Protein AF-A0AAD4PY88-F1 (afdb_monomer)

Structure (mmCIF, N/CA/C/O backbone):
data_AF-A0AAD4PY88-F1
#
_entry.id   AF-A0AAD4PY88-F1
#
loop_
_atom_site.group_PDB
_atom_site.id
_atom_site.type_symbol
_atom_site.label_atom_id
_atom_site.label_alt_id
_atom_site.label_comp_id
_atom_site.label_asym_id
_atom_site.label_entity_id
_atom_site.label_seq_id
_atom_site.pdbx_PDB_ins_code
_atom_site.Cartn_x
_atom_site.Cartn_y
_atom_site.Cartn_z
_atom_site.occupancy
_atom_site.B_iso_or_equiv
_atom_site.auth_seq_id
_atom_site.auth_comp_id
_atom_site.auth_asym_id
_atom_site.auth_atom_id
_atom_site.pdbx_PDB_model_num
ATOM 1 N N . MET A 1 1 ? -16.665 -11.642 -8.454 1.00 57.19 1 MET A N 1
ATOM 2 C CA . MET A 1 1 ? -15.713 -11.349 -9.547 1.00 57.19 1 MET A CA 1
ATOM 3 C C . MET A 1 1 ? -15.237 -9.931 -9.324 1.00 57.19 1 MET A C 1
ATOM 5 O O . MET A 1 1 ? -16.090 -9.087 -9.090 1.00 57.19 1 MET A O 1
ATOM 9 N N . ALA A 1 2 ? -13.927 -9.694 -9.289 1.00 75.25 2 ALA A N 1
ATOM 10 C CA . ALA A 1 2 ? -13.399 -8.347 -9.088 1.00 75.25 2 ALA A CA 1
ATOM 11 C C . ALA A 1 2 ? -13.740 -7.459 -10.299 1.00 75.25 2 ALA A C 1
ATOM 13 O O . ALA A 1 2 ? -13.771 -7.950 -11.432 1.00 75.25 2 ALA A O 1
ATOM 14 N N . THR A 1 3 ? -14.067 -6.195 -10.044 1.00 88.56 3 THR A N 1
ATOM 15 C CA . THR A 1 3 ? -14.470 -5.220 -11.064 1.00 88.56 3 THR A CA 1
ATOM 16 C C . THR A 1 3 ? -13.292 -4.833 -11.954 1.00 88.56 3 THR A C 1
ATOM 18 O O . THR A 1 3 ? -12.140 -4.874 -11.535 1.00 88.56 3 THR A O 1
ATOM 21 N N . HIS A 1 4 ? -13.573 -4.471 -13.205 1.00 94.56 4 HIS A N 1
ATOM 22 C CA . HIS A 1 4 ? -12.560 -3.907 -14.097 1.00 94.56 4 HIS A CA 1
ATOM 23 C C . HIS A 1 4 ? -11.984 -2.616 -13.492 1.00 94.56 4 HIS A C 1
ATOM 25 O O . HIS A 1 4 ? -12.743 -1.837 -12.915 1.00 94.56 4 HIS A O 1
ATOM 31 N N . LEU A 1 5 ? -10.670 -2.406 -13.610 1.00 95.88 5 LEU A N 1
ATOM 32 C CA . LEU A 1 5 ? -10.009 -1.206 -13.094 1.00 95.88 5 LEU A CA 1
ATOM 33 C C . LEU A 1 5 ? -9.960 -0.124 -14.170 1.00 95.88 5 LEU A C 1
ATOM 35 O O . LEU A 1 5 ? -9.433 -0.371 -15.257 1.00 95.88 5 LEU A O 1
ATOM 39 N N . ASP A 1 6 ? -10.436 1.070 -13.833 1.00 95.75 6 ASP A N 1
ATOM 40 C CA . ASP A 1 6 ? -10.329 2.267 -14.670 1.00 95.75 6 ASP A CA 1
ATOM 41 C C . ASP A 1 6 ? -9.068 3.060 -14.293 1.00 95.75 6 ASP A C 1
ATOM 43 O O . ASP A 1 6 ? -9.111 4.027 -13.538 1.00 95.75 6 ASP A O 1
ATOM 47 N N . LEU A 1 7 ? -7.913 2.560 -14.739 1.00 96.25 7 LEU A N 1
ATOM 48 C CA . LEU A 1 7 ? -6.608 3.152 -14.434 1.00 96.25 7 LEU A CA 1
ATOM 49 C C . LEU A 1 7 ? -6.246 4.220 -15.465 1.00 96.25 7 LEU A C 1
ATOM 51 O O . LEU A 1 7 ? -6.338 3.980 -16.673 1.00 96.25 7 LEU A O 1
ATOM 55 N N . ASN A 1 8 ? -5.725 5.351 -14.998 1.00 95.12 8 ASN A N 1
ATOM 56 C CA . ASN A 1 8 ? -5.204 6.427 -15.837 1.00 95.12 8 ASN A CA 1
ATOM 57 C C . ASN A 1 8 ? -3.814 6.889 -15.362 1.00 95.12 8 ASN A C 1
ATOM 59 O O . ASN A 1 8 ? -3.309 6.442 -14.336 1.00 95.12 8 ASN A O 1
ATOM 63 N N . ILE A 1 9 ? -3.171 7.752 -16.147 1.00 94.44 9 ILE A N 1
ATOM 64 C CA . ILE A 1 9 ? -1.841 8.311 -15.856 1.00 94.44 9 ILE A CA 1
ATOM 65 C C . ILE A 1 9 ? -1.874 9.847 -15.866 1.00 94.44 9 ILE A C 1
ATOM 67 O O . ILE A 1 9 ? -0.854 10.513 -16.022 1.00 94.44 9 ILE A O 1
ATOM 71 N N . ASP A 1 10 ? -3.057 10.441 -15.705 1.00 92.25 10 ASP A N 1
ATOM 72 C CA . ASP A 1 10 ? -3.255 11.871 -15.939 1.00 92.25 10 ASP A CA 1
ATOM 73 C C . ASP A 1 10 ? -2.478 12.753 -14.955 1.00 92.25 10 ASP A C 1
ATOM 75 O O . ASP A 1 10 ? -2.057 13.851 -15.324 1.00 92.25 10 ASP A O 1
ATOM 79 N N . ALA A 1 11 ? -2.213 12.258 -13.743 1.00 87.31 11 ALA A N 1
ATOM 80 C CA . ALA A 1 11 ? -1.392 12.956 -12.759 1.00 87.31 11 ALA A CA 1
ATOM 81 C C . ALA A 1 11 ? 0.073 13.138 -13.217 1.00 87.31 11 ALA A C 1
ATOM 83 O O . ALA A 1 11 ? 0.745 14.059 -12.759 1.00 87.31 11 ALA A O 1
ATOM 84 N N . LEU A 1 12 ? 0.560 12.313 -14.157 1.00 88.69 12 LEU A N 1
ATOM 85 C CA . LEU A 1 12 ? 1.923 12.377 -14.706 1.00 88.69 12 LEU A CA 1
ATOM 86 C C . LEU A 1 12 ? 2.032 13.210 -15.994 1.00 88.69 12 LEU A C 1
ATOM 88 O O . LEU A 1 12 ? 3.056 13.156 -16.680 1.00 88.69 12 LEU A O 1
ATOM 92 N N . LYS A 1 13 ? 1.001 13.990 -16.345 1.00 90.19 13 LYS A N 1
ATOM 93 C CA . LYS A 1 13 ? 1.071 14.928 -17.475 1.00 90.19 13 LYS A CA 1
ATOM 94 C C . LYS A 1 13 ? 2.099 16.031 -17.204 1.00 90.19 13 LYS A C 1
ATOM 96 O O . LYS A 1 13 ? 2.053 16.718 -16.185 1.00 90.19 13 LYS A O 1
ATOM 101 N N . TYR A 1 14 ? 2.991 16.264 -18.161 1.00 81.44 14 TYR A N 1
ATOM 102 C CA . TYR A 1 14 ? 3.877 17.421 -18.176 1.00 81.44 14 TYR A CA 1
ATOM 103 C C . TYR A 1 14 ? 3.094 18.673 -18.569 1.00 81.44 14 TYR A C 1
ATOM 105 O O . TYR A 1 14 ? 2.319 18.625 -19.527 1.00 81.44 14 TYR A O 1
ATOM 113 N N . PRO A 1 15 ? 3.319 19.810 -17.886 1.00 72.94 15 PRO A N 1
ATOM 114 C CA . PRO A 1 15 ? 2.732 21.066 -18.314 1.00 72.94 15 PRO A CA 1
ATOM 115 C C . PRO A 1 15 ? 3.228 21.415 -19.719 1.00 72.94 15 PRO A C 1
ATOM 117 O O . PRO A 1 15 ? 4.430 21.312 -19.996 1.00 72.94 15 PRO A O 1
ATOM 120 N N . ASP A 1 16 ? 2.312 21.841 -20.593 1.00 71.94 16 ASP A N 1
ATOM 121 C CA . ASP A 1 16 ? 2.681 22.323 -21.920 1.00 71.94 16 ASP A CA 1
ATOM 122 C C . ASP A 1 16 ? 3.638 23.519 -21.746 1.00 71.94 16 ASP A C 1
ATOM 124 O O . ASP A 1 16 ? 3.312 24.465 -21.019 1.00 71.94 16 ASP A O 1
ATOM 128 N N . PRO A 1 17 ? 4.827 23.515 -22.378 1.00 59.75 17 PRO A N 1
ATOM 129 C CA . PRO A 1 17 ? 5.746 24.649 -22.323 1.00 59.75 17 PRO A CA 1
ATOM 130 C C . PRO A 1 17 ? 5.132 25.985 -22.791 1.00 59.75 17 PRO A C 1
ATOM 132 O O . PRO A 1 17 ? 5.758 27.022 -22.571 1.00 59.75 17 PRO A O 1
ATOM 135 N N . GLY A 1 18 ? 3.956 25.980 -23.433 1.00 59.94 18 GLY A N 1
ATOM 136 C CA . GLY A 1 18 ? 3.221 27.174 -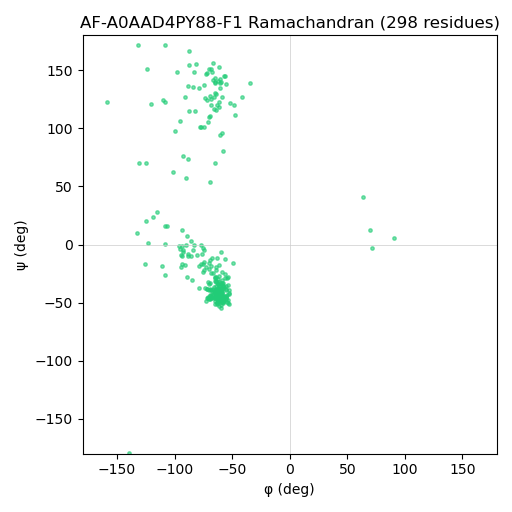23.860 1.00 59.94 18 GLY A CA 1
ATOM 137 C C . GLY A 1 18 ? 2.144 27.710 -22.904 1.00 59.94 18 GLY A C 1
ATOM 138 O O . GLY A 1 18 ? 1.637 28.802 -23.163 1.00 59.94 18 GLY A O 1
ATOM 139 N N . GLU A 1 19 ? 1.782 27.011 -21.824 1.00 56.12 19 GLU A N 1
ATOM 140 C CA . GLU A 1 19 ? 0.730 27.476 -20.906 1.00 56.12 19 GLU A CA 1
ATOM 141 C C . GLU A 1 19 ? 1.311 28.243 -19.704 1.00 56.12 19 GLU A C 1
ATOM 143 O O . GLU A 1 19 ? 1.875 27.676 -18.765 1.00 56.12 19 GLU A O 1
ATOM 148 N N . GLU A 1 20 ? 1.149 29.573 -19.704 1.00 48.78 20 GLU A N 1
ATOM 149 C CA . GLU A 1 20 ? 1.350 30.385 -18.501 1.00 48.78 20 GLU A CA 1
ATOM 150 C C . GLU A 1 20 ? 0.351 29.956 -17.414 1.00 48.78 20 GLU A C 1
ATOM 152 O O . GLU A 1 20 ? -0.867 30.043 -17.569 1.00 48.78 20 GLU A O 1
ATOM 157 N N . LYS A 1 21 ? 0.901 29.478 -16.294 1.00 45.09 21 LYS A N 1
ATOM 158 C CA . LYS A 1 21 ? 0.186 28.866 -15.169 1.00 45.09 21 LYS A CA 1
ATOM 159 C C . LYS A 1 21 ? -1.030 29.675 -14.700 1.00 45.09 21 LYS A C 1
ATOM 161 O O . LYS A 1 21 ? -0.898 30.672 -13.990 1.00 45.09 21 LYS A O 1
ATOM 166 N N . LYS A 1 22 ? -2.216 29.118 -14.937 1.00 44.75 22 LYS A N 1
ATOM 167 C CA . LYS A 1 22 ? -3.377 29.228 -14.042 1.00 44.75 22 LYS A CA 1
ATOM 168 C C . LYS A 1 22 ? -3.963 27.840 -13.804 1.00 44.75 22 LYS A C 1
ATOM 170 O O . LYS A 1 22 ? -5.032 27.533 -14.306 1.00 44.75 22 LYS A O 1
ATOM 175 N N . SER A 1 23 ? -3.270 26.983 -13.063 1.00 42.25 23 SER A N 1
ATOM 176 C CA . SER A 1 23 ? -3.922 25.788 -12.522 1.00 42.25 23 SER A CA 1
ATOM 177 C C . SER A 1 23 ? -3.155 25.246 -11.325 1.00 42.25 23 SER A C 1
ATOM 179 O O . SER A 1 23 ? -1.953 24.991 -11.407 1.00 42.25 23 SER A O 1
ATOM 181 N N . GLY A 1 24 ? -3.857 25.140 -10.200 1.00 40.88 24 GLY A N 1
ATOM 182 C CA . GLY A 1 24 ? -3.382 24.594 -8.936 1.00 40.88 24 GLY A CA 1
ATOM 183 C C . GLY A 1 24 ? -3.631 23.095 -8.845 1.00 40.88 24 GLY A C 1
ATOM 184 O O . GLY A 1 24 ? -4.294 22.665 -7.925 1.00 40.88 24 GLY A O 1
ATOM 185 N N . SER A 1 25 ? -3.123 22.308 -9.793 1.00 39.97 25 SER A N 1
ATOM 186 C CA . SER A 1 25 ? -3.052 20.853 -9.629 1.00 39.97 25 SER A CA 1
ATOM 187 C C . SER A 1 25 ? -1.626 20.512 -9.219 1.00 39.97 25 SER A C 1
ATOM 189 O O . SER A 1 25 ? -0.708 20.528 -10.046 1.00 39.97 25 SER A O 1
ATOM 191 N N . LYS A 1 26 ? -1.406 20.335 -7.910 1.00 46.84 26 LYS A N 1
ATOM 192 C CA . LYS A 1 26 ? -0.064 20.114 -7.354 1.00 46.84 26 LYS A CA 1
ATOM 193 C C . LYS A 1 26 ? 0.318 18.652 -7.156 1.00 46.84 26 LYS A C 1
ATOM 195 O O . LYS A 1 26 ? 1.484 18.422 -6.839 1.00 46.84 26 LYS A O 1
ATOM 200 N N . LEU A 1 27 ? -0.588 17.715 -7.422 1.00 47.75 27 LEU A N 1
ATOM 201 C CA . LEU A 1 27 ? -0.506 16.318 -6.981 1.00 47.75 27 LEU A CA 1
ATOM 202 C C . LEU A 1 27 ? 0.783 15.570 -7.364 1.00 47.75 27 LEU A C 1
ATOM 204 O O . LEU A 1 27 ? 1.235 14.755 -6.578 1.00 47.75 27 LEU A O 1
ATOM 208 N N . LEU A 1 28 ? 1.456 15.910 -8.472 1.00 46.03 28 LEU A N 1
ATOM 209 C CA . LEU A 1 28 ? 2.818 15.417 -8.778 1.00 46.03 28 LEU A CA 1
ATOM 210 C C . LEU A 1 28 ? 3.787 16.530 -9.221 1.00 46.03 28 LEU A C 1
ATOM 212 O O . LEU A 1 28 ? 4.926 16.289 -9.615 1.00 46.03 28 LEU A O 1
ATOM 216 N N . SER A 1 29 ? 3.389 17.799 -9.085 1.00 33.97 29 SER A N 1
ATOM 217 C CA . SER A 1 29 ? 4.220 18.956 -9.472 1.00 33.97 29 SER A CA 1
ATOM 218 C C . SER A 1 29 ? 5.385 19.244 -8.510 1.00 33.97 29 SER A C 1
ATOM 220 O O . SER A 1 29 ? 6.202 20.132 -8.772 1.00 33.97 29 SER A O 1
ATOM 222 N N . ARG A 1 30 ? 5.467 18.505 -7.394 1.00 37.25 30 ARG A N 1
ATOM 223 C CA . ARG A 1 30 ? 6.645 18.461 -6.516 1.00 37.25 30 ARG A CA 1
ATOM 224 C C . ARG A 1 30 ? 7.700 17.450 -6.958 1.00 37.25 30 ARG A C 1
ATOM 226 O O . ARG A 1 30 ? 8.759 17.415 -6.333 1.00 37.25 30 ARG A O 1
ATOM 233 N N . VAL A 1 31 ? 7.507 16.760 -8.087 1.00 41.50 31 VAL A N 1
ATOM 234 C CA . VAL A 1 31 ? 8.647 16.327 -8.895 1.00 41.50 31 VAL A CA 1
ATOM 235 C C . VAL A 1 31 ? 9.391 17.606 -9.262 1.00 41.50 31 VAL A C 1
ATOM 237 O O . VAL A 1 31 ? 9.017 18.332 -10.186 1.00 41.50 31 VAL A O 1
ATOM 240 N N . ILE A 1 32 ? 10.427 17.935 -8.480 1.00 31.78 32 ILE A N 1
ATOM 241 C CA . ILE A 1 32 ? 11.455 18.889 -8.887 1.00 31.78 32 ILE A CA 1
ATOM 242 C C . ILE A 1 32 ? 11.729 18.537 -10.345 1.00 31.78 32 ILE A C 1
ATOM 244 O O . ILE A 1 32 ? 11.977 17.356 -10.602 1.00 31.78 32 ILE A O 1
ATOM 248 N N . PRO A 1 33 ? 11.661 19.481 -11.303 1.00 31.69 33 PRO A N 1
ATOM 249 C CA . PRO A 1 33 ? 12.105 19.198 -12.651 1.00 31.69 33 PRO A CA 1
ATOM 250 C C . PRO A 1 33 ? 13.576 18.841 -12.507 1.00 31.69 33 PRO A C 1
ATOM 252 O O . PRO A 1 33 ? 14.445 19.711 -12.388 1.00 31.69 33 PRO A O 1
ATOM 255 N N . PHE A 1 34 ? 13.848 17.544 -12.396 1.00 38.94 34 PHE A N 1
ATOM 256 C CA . PHE A 1 34 ? 15.191 17.051 -12.302 1.00 38.94 34 PHE A CA 1
ATOM 257 C C . PHE A 1 34 ? 15.783 17.500 -13.621 1.00 38.94 34 PHE A C 1
ATOM 259 O O . PHE A 1 34 ? 15.228 17.225 -14.689 1.00 38.94 34 PHE A O 1
ATOM 266 N N . LYS A 1 35 ? 16.863 18.277 -13.550 1.00 32.34 35 LYS A N 1
ATOM 267 C CA . LYS A 1 35 ? 17.697 18.570 -14.709 1.00 32.34 35 LYS A CA 1
ATOM 268 C C . LYS A 1 35 ? 18.317 17.246 -15.146 1.00 32.34 35 LYS A C 1
ATOM 270 O O . LYS A 1 35 ? 19.510 17.025 -14.968 1.00 32.34 35 LYS A O 1
ATOM 275 N N . SER A 1 36 ? 17.513 16.339 -15.687 1.00 38.31 36 SER A N 1
ATOM 276 C CA . SER A 1 36 ? 18.031 15.281 -16.510 1.00 38.31 36 SER A CA 1
ATOM 277 C C . SER A 1 36 ? 18.574 16.017 -17.726 1.00 38.31 36 SER A C 1
ATOM 279 O O . SER A 1 36 ? 17.880 16.749 -18.437 1.00 38.31 36 SER A O 1
ATOM 281 N N . SER A 1 37 ? 19.881 15.922 -17.922 1.00 32.94 37 SER A N 1
ATOM 282 C CA . SER A 1 37 ? 20.522 16.304 -19.171 1.00 32.94 37 SER A CA 1
ATOM 283 C C . SER A 1 37 ? 20.115 15.298 -20.252 1.00 32.94 37 SER A C 1
ATOM 285 O O . SER A 1 37 ? 20.946 14.651 -20.881 1.00 32.94 37 SER A O 1
ATOM 287 N N . HIS A 1 38 ? 18.815 15.088 -20.449 1.00 39.25 38 HIS A N 1
ATOM 288 C CA . HIS A 1 38 ? 18.312 14.279 -21.537 1.00 39.25 38 HIS A CA 1
ATOM 289 C C . HIS A 1 38 ? 18.380 15.139 -22.786 1.00 39.25 38 HIS A C 1
ATOM 291 O O . HIS A 1 38 ? 17.565 16.031 -23.030 1.00 39.25 38 HIS A O 1
ATOM 297 N N . SER A 1 39 ? 19.422 14.884 -23.575 1.00 36.97 39 SER A N 1
ATOM 298 C CA . SER A 1 39 ? 19.433 15.289 -24.965 1.00 36.97 39 SER A CA 1
ATOM 299 C C . SER A 1 39 ? 18.148 14.756 -25.596 1.00 36.97 39 SER A C 1
ATOM 301 O O . SER A 1 39 ? 17.864 13.558 -25.568 1.00 36.97 39 SER A O 1
ATOM 303 N N . LYS A 1 40 ? 17.340 15.672 -26.136 1.00 41.53 40 LYS A N 1
ATOM 304 C CA . LYS A 1 40 ? 16.206 15.371 -27.008 1.00 41.53 40 LYS A CA 1
ATOM 305 C C . LYS A 1 40 ? 16.716 14.590 -28.222 1.00 41.53 40 LYS A C 1
ATOM 307 O O . LYS A 1 40 ? 16.934 15.156 -29.285 1.00 41.53 40 LYS A O 1
ATOM 312 N N . THR A 1 41 ? 16.924 13.292 -28.080 1.00 41.06 41 THR A N 1
ATOM 313 C CA . THR A 1 41 ? 17.081 12.365 -29.201 1.00 41.06 41 THR A CA 1
ATOM 314 C C . THR A 1 41 ? 15.750 11.646 -29.373 1.00 41.06 41 THR A C 1
ATOM 316 O O . THR A 1 41 ? 15.601 10.449 -29.172 1.00 41.06 41 THR A O 1
ATOM 319 N N . SER A 1 42 ? 14.734 12.453 -29.692 1.00 44.62 42 SER A N 1
ATOM 320 C CA . SER A 1 42 ? 13.374 12.012 -29.977 1.00 44.62 42 SER A CA 1
ATOM 321 C C . SER A 1 42 ? 13.339 11.368 -31.358 1.00 44.62 42 SER A C 1
ATOM 323 O O . SER A 1 42 ? 13.249 12.059 -32.372 1.00 44.62 42 SER A O 1
ATOM 325 N N . THR A 1 43 ? 13.340 10.041 -31.395 1.00 48.12 43 THR A N 1
ATOM 326 C CA . THR A 1 43 ? 12.513 9.339 -32.378 1.00 48.12 43 THR A CA 1
ATOM 327 C C . THR A 1 43 ? 11.090 9.397 -31.826 1.00 48.12 43 THR A C 1
ATOM 329 O O . THR A 1 43 ? 10.770 8.737 -30.843 1.00 48.12 43 THR A O 1
ATOM 332 N N . SER A 1 44 ? 10.271 10.307 -32.354 1.00 58.81 44 SER A N 1
ATOM 333 C CA . SER A 1 44 ? 8.905 10.508 -31.867 1.00 58.81 44 SER A CA 1
ATOM 334 C C . SER A 1 44 ? 8.050 9.314 -32.281 1.00 58.81 44 SER A C 1
ATOM 336 O O . SER A 1 44 ? 7.713 9.187 -33.459 1.00 58.81 44 SER A O 1
ATOM 338 N N . ASP A 1 45 ? 7.725 8.441 -31.334 1.00 71.38 45 ASP A N 1
ATOM 339 C CA . ASP A 1 45 ? 6.707 7.413 -31.517 1.00 71.38 45 ASP A CA 1
ATOM 340 C C . ASP A 1 45 ? 5.335 8.112 -31.596 1.00 71.38 45 ASP A C 1
ATOM 342 O O . ASP A 1 45 ? 4.906 8.711 -30.606 1.00 71.38 45 ASP A O 1
ATOM 346 N N . PRO A 1 46 ? 4.663 8.131 -32.762 1.00 72.62 46 PRO A N 1
ATOM 347 C CA . PRO A 1 46 ? 3.451 8.923 -32.955 1.00 72.62 46 PRO A CA 1
ATOM 348 C C . PRO A 1 46 ? 2.260 8.417 -32.132 1.00 72.62 46 PRO A C 1
ATOM 350 O O . PRO A 1 46 ? 1.256 9.121 -32.052 1.00 72.62 46 PRO A O 1
ATOM 353 N N . SER A 1 47 ? 2.343 7.225 -31.528 1.00 81.50 47 SER A N 1
ATOM 354 C CA . SER A 1 47 ? 1.274 6.680 -30.687 1.00 81.50 47 SER A CA 1
ATOM 355 C C . SER A 1 47 ? 1.296 7.182 -29.242 1.00 81.50 47 SER A C 1
ATOM 357 O O . SER A 1 47 ? 0.456 6.751 -28.454 1.00 81.50 47 SER A O 1
ATOM 359 N N . ILE A 1 48 ? 2.255 8.033 -28.861 1.00 83.12 48 ILE A N 1
ATOM 360 C CA . ILE A 1 48 ? 2.434 8.471 -27.472 1.00 83.12 48 ILE A CA 1
ATOM 361 C C . ILE A 1 48 ? 2.051 9.945 -27.341 1.00 83.12 48 ILE A C 1
ATOM 363 O O . ILE A 1 48 ? 2.601 10.775 -28.073 1.00 83.12 48 ILE A O 1
ATOM 367 N N . PRO A 1 49 ? 1.108 10.288 -26.439 1.00 88.50 49 PRO A N 1
ATOM 368 C CA . PRO A 1 49 ? 0.705 11.672 -26.242 1.00 88.50 49 PRO A CA 1
ATOM 369 C C . PRO A 1 49 ? 1.890 12.530 -25.790 1.00 88.50 49 PRO A C 1
ATOM 371 O O . PRO A 1 49 ? 2.762 12.079 -25.043 1.00 88.50 49 PRO A O 1
ATOM 374 N N . ARG A 1 50 ? 1.944 13.774 -26.276 1.00 86.75 50 ARG A N 1
ATOM 375 C CA . ARG A 1 50 ? 3.087 14.676 -26.049 1.00 86.75 50 ARG A CA 1
ATOM 376 C C . ARG A 1 50 ? 3.203 15.118 -24.597 1.00 86.75 50 ARG A C 1
ATOM 378 O O . ARG A 1 50 ? 4.265 15.585 -24.198 1.00 86.75 50 ARG A O 1
ATOM 385 N N . GLU A 1 51 ? 2.123 14.975 -23.839 1.00 90.19 51 GLU A N 1
ATOM 386 C CA . GLU A 1 51 ? 2.044 15.354 -22.438 1.00 90.19 51 GLU A CA 1
ATOM 387 C C . GLU A 1 51 ? 2.734 14.339 -21.520 1.00 90.19 51 GLU A C 1
ATOM 389 O O . GLU A 1 51 ? 2.755 14.563 -20.321 1.00 90.19 51 GLU A O 1
ATOM 394 N N . TYR A 1 52 ? 3.313 13.245 -22.030 1.00 89.38 52 TYR A N 1
ATOM 395 C CA . TYR A 1 52 ? 3.941 12.212 -21.201 1.00 89.38 52 TYR A CA 1
ATOM 396 C C . TYR A 1 52 ? 5.396 11.943 -21.571 1.00 89.38 52 TYR A C 1
ATOM 398 O O . TYR A 1 52 ? 5.797 12.019 -22.737 1.00 89.38 52 TYR A O 1
ATOM 406 N N . LEU A 1 53 ? 6.188 11.522 -20.579 1.00 89.31 53 LEU A N 1
ATOM 407 C CA . LEU A 1 53 ? 7.446 10.848 -20.869 1.00 89.31 53 LEU A CA 1
ATOM 408 C C . LEU A 1 53 ? 7.170 9.513 -21.557 1.00 89.31 53 LEU A C 1
ATOM 410 O O . LEU A 1 53 ? 6.290 8.741 -21.174 1.00 89.31 53 LEU A O 1
ATOM 414 N N . LEU A 1 54 ? 8.008 9.224 -22.550 1.00 90.62 54 LEU A N 1
ATOM 415 C CA . LEU A 1 54 ? 7.988 7.983 -23.316 1.00 90.62 54 LEU A CA 1
ATOM 416 C C . LEU A 1 54 ? 8.039 6.737 -22.417 1.00 90.62 54 LEU A C 1
ATOM 418 O O . LEU A 1 54 ? 7.335 5.761 -22.678 1.00 90.62 54 LEU A O 1
ATOM 422 N N . SER A 1 55 ? 8.881 6.762 -21.381 1.00 92.19 55 SER A N 1
ATOM 423 C CA . SER A 1 55 ? 9.027 5.665 -20.423 1.00 92.19 55 SER A CA 1
ATOM 424 C C . SER A 1 55 ? 7.752 5.449 -19.619 1.00 92.19 55 SER A C 1
ATOM 426 O O . SER A 1 55 ? 7.236 4.334 -19.583 1.00 92.19 55 SER A O 1
ATOM 428 N N . ASP A 1 56 ? 7.226 6.518 -19.030 1.00 94.19 56 ASP A N 1
ATOM 429 C CA . ASP A 1 56 ? 6.111 6.467 -18.088 1.00 94.19 56 ASP A CA 1
ATOM 430 C C . ASP A 1 56 ? 4.852 5.958 -18.791 1.00 94.19 56 ASP A C 1
ATOM 432 O O . ASP A 1 56 ? 4.209 5.017 -18.326 1.00 94.19 56 ASP A O 1
ATOM 436 N N . TYR A 1 57 ? 4.570 6.483 -19.988 1.00 94.88 57 TYR A N 1
ATOM 437 C CA . TYR A 1 57 ? 3.420 6.053 -20.778 1.00 94.88 57 TYR A CA 1
ATOM 438 C C . TYR A 1 57 ? 3.517 4.579 -21.197 1.00 94.88 57 TYR A C 1
ATOM 440 O O . TYR A 1 57 ? 2.539 3.837 -21.100 1.00 94.88 57 TYR A O 1
ATOM 448 N N . LYS A 1 58 ? 4.698 4.107 -21.624 1.00 96.06 58 LYS A N 1
ATOM 449 C CA . LYS A 1 58 ? 4.893 2.693 -21.994 1.00 96.06 58 LYS A CA 1
ATOM 450 C C . LYS A 1 58 ? 4.731 1.758 -20.798 1.00 96.06 58 LYS A C 1
ATOM 452 O O . LYS A 1 58 ? 4.092 0.715 -20.931 1.00 96.06 58 LYS A O 1
ATOM 457 N N . ILE A 1 59 ? 5.276 2.129 -19.640 1.00 97.12 59 ILE A N 1
ATOM 458 C CA . ILE A 1 59 ? 5.132 1.362 -18.394 1.00 97.12 59 ILE A CA 1
ATOM 459 C C . ILE A 1 59 ? 3.663 1.315 -17.978 1.00 97.12 59 ILE A C 1
ATOM 461 O O . ILE A 1 59 ? 3.159 0.241 -17.650 1.00 97.12 59 ILE A O 1
ATOM 465 N N . PHE A 1 60 ? 2.958 2.442 -18.068 1.00 97.75 60 PHE A N 1
ATOM 466 C CA . PHE A 1 60 ? 1.530 2.509 -17.789 1.00 97.75 60 PHE A CA 1
ATOM 467 C C . PHE A 1 60 ? 0.719 1.573 -18.675 1.00 97.75 60 PHE A C 1
ATOM 469 O O . PHE A 1 60 ? -0.086 0.820 -18.144 1.00 97.75 60 PHE A O 1
ATOM 476 N N . LEU A 1 61 ? 0.941 1.546 -19.993 1.00 97.44 61 LEU A N 1
ATOM 477 C CA . LEU A 1 61 ? 0.207 0.629 -20.875 1.00 97.44 61 LEU A CA 1
ATOM 478 C C . LEU A 1 61 ? 0.405 -0.840 -20.471 1.00 97.44 61 LEU A C 1
ATOM 480 O O . LEU A 1 61 ? -0.559 -1.603 -20.425 1.00 97.44 61 LEU A O 1
ATOM 484 N N . ILE A 1 62 ? 1.638 -1.221 -20.121 1.00 98.19 62 ILE A N 1
ATOM 485 C CA . ILE A 1 62 ? 1.961 -2.578 -19.658 1.00 98.19 62 ILE A CA 1
ATOM 486 C C . ILE A 1 62 ? 1.225 -2.889 -18.351 1.00 98.19 62 ILE A C 1
ATOM 488 O O . ILE A 1 62 ? 0.589 -3.938 -18.228 1.00 98.19 62 ILE A O 1
ATOM 492 N N . LEU A 1 63 ? 1.301 -1.985 -17.371 1.00 98.44 63 LEU A N 1
ATOM 493 C CA . LEU A 1 63 ? 0.694 -2.180 -16.057 1.00 98.44 63 LEU A CA 1
ATOM 494 C C . LEU A 1 63 ? -0.830 -2.122 -16.107 1.00 98.44 63 LEU A C 1
ATOM 496 O O . LEU A 1 63 ? -1.474 -2.950 -15.475 1.00 98.44 63 LEU A O 1
ATOM 500 N N . ARG A 1 64 ? -1.419 -1.226 -16.898 1.00 97.81 64 ARG A N 1
ATOM 501 C CA . ARG A 1 64 ? -2.868 -1.115 -17.085 1.00 97.81 64 ARG A CA 1
ATOM 502 C C . ARG A 1 64 ? -3.466 -2.438 -17.546 1.00 97.81 64 ARG A C 1
ATOM 504 O O . ARG A 1 64 ? -4.486 -2.859 -17.006 1.00 97.81 64 ARG A O 1
ATOM 511 N N . ASP A 1 65 ? -2.822 -3.105 -18.501 1.00 97.81 65 ASP A N 1
ATOM 512 C CA . ASP A 1 65 ? -3.292 -4.379 -19.044 1.00 97.81 65 ASP A CA 1
ATOM 513 C C . ASP A 1 65 ? -2.957 -5.550 -18.099 1.00 97.81 65 ASP A C 1
ATOM 515 O O . ASP A 1 65 ? -3.759 -6.473 -17.922 1.00 97.81 65 ASP A O 1
ATOM 519 N N . PHE A 1 66 ? -1.791 -5.520 -17.442 1.00 98.50 66 PHE A N 1
ATOM 520 C CA . PHE A 1 66 ? -1.386 -6.538 -16.468 1.00 98.50 66 PHE A CA 1
ATOM 521 C C . PHE A 1 66 ? -2.263 -6.521 -15.213 1.00 98.50 66 PHE A C 1
ATOM 523 O O . PHE A 1 66 ? -2.653 -7.581 -14.731 1.00 98.50 66 PHE A O 1
ATOM 530 N N . LEU A 1 67 ? -2.607 -5.353 -14.677 1.00 98.31 67 LEU A N 1
ATOM 531 C CA . LEU A 1 67 ? -3.293 -5.212 -13.392 1.00 98.31 67 LEU A CA 1
ATOM 532 C C . LEU A 1 67 ? -4.783 -5.544 -13.451 1.00 98.31 67 LEU A C 1
ATOM 534 O O . LEU A 1 67 ? -5.401 -5.678 -12.400 1.00 98.31 67 LEU A O 1
ATOM 538 N N . GLN A 1 68 ? -5.370 -5.759 -14.629 1.00 97.69 68 GLN A N 1
ATOM 539 C CA . GLN A 1 68 ? -6.765 -6.187 -14.709 1.00 97.69 68 GLN A CA 1
ATOM 540 C C . GLN A 1 68 ? -6.971 -7.562 -14.042 1.00 97.69 68 GLN A C 1
ATOM 542 O O . GLN A 1 68 ? -6.144 -8.466 -14.233 1.00 97.69 68 GLN A O 1
ATOM 547 N N . PRO A 1 69 ? -8.088 -7.782 -13.317 1.00 94.25 69 PRO A N 1
ATOM 548 C CA . PRO A 1 69 ? -8.386 -9.071 -12.686 1.00 94.25 69 PRO A CA 1
ATOM 549 C C . PRO A 1 69 ? -8.382 -10.258 -13.651 1.00 94.25 69 PRO A C 1
ATOM 551 O O . PRO A 1 69 ? -7.923 -11.341 -13.302 1.00 94.25 69 PRO A O 1
ATOM 554 N N . GLY A 1 70 ? -8.884 -10.044 -14.870 1.00 93.75 70 GLY A N 1
ATOM 555 C CA . GLY A 1 70 ? -8.954 -11.056 -15.927 1.00 93.75 70 GLY A CA 1
ATOM 556 C C . GLY A 1 70 ? -7.716 -11.126 -16.822 1.00 93.75 70 GLY A C 1
ATOM 557 O O . GLY A 1 70 ? -7.755 -11.812 -17.841 1.00 93.75 70 GLY A O 1
ATOM 558 N N . SER A 1 71 ? -6.643 -10.400 -16.497 1.00 96.62 71 SER A N 1
ATOM 559 C CA . SER A 1 71 ? -5.443 -10.371 -17.332 1.00 96.62 71 SER A CA 1
ATOM 560 C C . SER A 1 71 ? -4.780 -11.745 -17.402 1.00 96.62 71 SER A C 1
ATOM 562 O O . SER A 1 71 ? -4.488 -12.361 -16.376 1.00 96.62 71 SER A O 1
ATOM 564 N N . THR A 1 72 ? -4.491 -12.199 -18.620 1.00 97.06 72 THR A N 1
ATOM 565 C CA . THR A 1 72 ? -3.760 -13.447 -18.886 1.00 97.06 72 THR A CA 1
ATOM 566 C C . THR A 1 72 ? -2.247 -13.237 -18.968 1.00 97.06 72 THR A C 1
ATOM 568 O O . THR A 1 72 ? -1.511 -14.195 -19.211 1.00 97.06 72 THR A O 1
ATOM 571 N N . ILE A 1 73 ? -1.772 -11.997 -18.807 1.00 97.94 73 ILE A N 1
ATOM 572 C CA . ILE A 1 73 ? -0.347 -11.660 -18.849 1.00 97.94 73 ILE A CA 1
ATOM 573 C C . ILE A 1 73 ? 0.331 -12.262 -17.617 1.00 97.94 73 ILE A C 1
ATOM 575 O O . ILE A 1 73 ? -0.073 -12.006 -16.478 1.00 97.94 73 ILE A O 1
ATOM 579 N N . LYS A 1 74 ? 1.381 -13.060 -17.833 1.00 97.50 74 LYS A N 1
ATOM 580 C CA . LYS A 1 74 ? 2.144 -13.642 -16.726 1.00 97.50 74 LYS A CA 1
ATOM 581 C C . LYS A 1 74 ? 2.988 -12.557 -16.045 1.00 97.50 74 LYS A C 1
ATOM 583 O O . LYS A 1 74 ? 3.509 -11.684 -16.739 1.00 97.50 74 LYS A O 1
ATOM 588 N N . PRO A 1 75 ? 3.205 -12.635 -14.719 1.00 96.62 75 PRO A N 1
ATOM 589 C CA . PRO A 1 75 ? 4.054 -11.676 -14.008 1.00 96.62 75 PRO A CA 1
ATOM 590 C C . PRO A 1 75 ? 5.451 -11.521 -14.627 1.00 96.62 75 PRO A C 1
ATOM 592 O O . PRO A 1 75 ? 5.945 -10.410 -14.782 1.00 96.62 75 PRO A O 1
ATOM 595 N N . ASP A 1 76 ? 6.067 -12.629 -15.042 1.00 95.38 76 ASP A N 1
ATOM 596 C CA . ASP A 1 76 ? 7.382 -12.647 -15.690 1.00 95.38 76 ASP A CA 1
ATOM 597 C C . ASP A 1 76 ? 7.413 -11.878 -17.013 1.00 95.38 76 ASP A C 1
ATOM 599 O O . ASP A 1 76 ? 8.389 -11.174 -17.293 1.00 95.38 76 ASP A O 1
ATOM 603 N N . ASP A 1 77 ? 6.342 -11.990 -17.797 1.00 97.06 77 ASP A N 1
ATOM 604 C CA . ASP A 1 77 ? 6.213 -11.328 -19.091 1.00 97.06 77 ASP A CA 1
ATOM 605 C C . ASP A 1 77 ? 6.012 -9.822 -18.882 1.00 97.06 77 ASP A C 1
ATOM 607 O O . ASP A 1 77 ? 6.747 -9.028 -19.464 1.00 97.06 77 ASP A O 1
ATOM 611 N N . ALA A 1 78 ? 5.121 -9.424 -17.964 1.00 97.75 78 ALA A N 1
ATOM 612 C CA . ALA A 1 78 ? 4.895 -8.017 -17.622 1.00 97.75 78 ALA A CA 1
ATOM 613 C C . ALA A 1 78 ? 6.179 -7.327 -17.135 1.00 97.75 78 ALA A C 1
ATOM 615 O O . ALA A 1 78 ? 6.529 -6.244 -17.606 1.00 97.75 78 ALA A O 1
ATOM 616 N N . VAL A 1 79 ? 6.920 -7.968 -16.225 1.00 96.50 79 VAL A N 1
ATOM 617 C CA . VAL A 1 79 ? 8.198 -7.440 -15.723 1.00 96.50 79 VAL A CA 1
ATOM 618 C C . VAL A 1 79 ? 9.231 -7.346 -16.845 1.00 96.50 79 VAL A C 1
ATOM 620 O O . VAL A 1 79 ? 9.963 -6.360 -16.931 1.00 96.50 79 VAL A O 1
ATOM 623 N N . SER A 1 80 ? 9.300 -8.351 -17.721 1.00 94.62 80 SER A N 1
ATOM 624 C CA . SER A 1 80 ? 10.232 -8.343 -18.852 1.00 94.62 80 SER A CA 1
ATOM 625 C C . SER A 1 80 ? 9.924 -7.215 -19.833 1.00 94.62 80 SER A C 1
ATOM 627 O O . SER A 1 80 ? 10.856 -6.516 -20.232 1.00 94.62 80 SER A O 1
ATOM 629 N N . SER A 1 81 ? 8.648 -6.998 -20.158 1.00 96.38 81 SER A N 1
ATOM 630 C CA . SER A 1 81 ? 8.198 -5.896 -21.011 1.00 96.38 81 SER A CA 1
ATOM 631 C C . SER A 1 81 ? 8.484 -4.534 -20.381 1.00 96.38 81 SER A C 1
ATOM 633 O O . SER A 1 81 ? 8.968 -3.639 -21.069 1.00 96.38 81 SER A O 1
ATOM 635 N N . ALA A 1 82 ? 8.258 -4.370 -19.074 1.00 95.56 82 ALA A N 1
ATOM 636 C CA . ALA A 1 82 ? 8.540 -3.108 -18.389 1.00 95.56 82 ALA A CA 1
ATOM 637 C C . ALA A 1 82 ? 10.042 -2.783 -18.375 1.00 95.56 82 ALA A C 1
ATOM 639 O O . ALA A 1 82 ? 10.435 -1.647 -18.623 1.00 95.56 82 ALA A O 1
ATOM 640 N N . LEU A 1 83 ? 10.899 -3.784 -18.152 1.00 92.88 83 LEU A N 1
ATOM 641 C CA . LEU A 1 83 ? 12.354 -3.603 -18.190 1.00 92.88 83 LEU A CA 1
ATOM 642 C C . LEU A 1 83 ? 12.891 -3.316 -19.603 1.00 92.88 83 LEU A C 1
ATOM 644 O O . LEU A 1 83 ? 13.955 -2.717 -19.728 1.00 92.88 83 LEU A O 1
ATOM 648 N N . GLU A 1 84 ? 12.184 -3.724 -20.661 1.00 93.44 84 GLU A N 1
ATOM 649 C CA . GLU A 1 84 ? 12.550 -3.434 -22.059 1.00 93.44 84 GLU A CA 1
ATOM 650 C C . GLU A 1 84 ? 12.278 -1.989 -22.483 1.00 93.44 84 GLU A C 1
ATOM 652 O O . GLU A 1 84 ? 12.831 -1.536 -23.484 1.00 93.44 84 GLU A O 1
ATOM 657 N N . VAL A 1 85 ? 11.483 -1.243 -21.709 1.00 93.31 85 VAL A N 1
ATOM 658 C CA . VAL A 1 85 ? 11.292 0.201 -21.911 1.00 93.31 85 VAL A CA 1
ATOM 659 C C . VAL A 1 85 ? 12.599 0.968 -21.682 1.00 93.31 85 VAL A C 1
ATOM 661 O O . VAL A 1 85 ? 12.822 2.015 -22.291 1.00 93.31 85 VAL A O 1
ATOM 664 N N . PHE A 1 86 ? 13.484 0.434 -20.838 1.00 89.25 86 PHE A N 1
ATOM 665 C CA . PHE A 1 86 ? 14.738 1.072 -20.464 1.00 89.25 86 PHE A CA 1
ATOM 666 C C . PHE A 1 86 ? 15.922 0.540 -21.286 1.00 89.25 86 PHE A C 1
ATOM 668 O O . PHE A 1 86 ? 15.967 -0.644 -21.638 1.00 89.25 86 PHE A O 1
ATOM 675 N N . PRO A 1 87 ? 16.942 1.375 -21.563 1.00 83.88 87 PRO A N 1
ATOM 676 C CA . PRO A 1 87 ? 18.173 0.909 -22.187 1.00 83.88 87 PRO A CA 1
ATOM 677 C C . PRO A 1 87 ? 18.827 -0.226 -21.388 1.00 83.88 87 PRO A C 1
ATOM 679 O O . PRO A 1 87 ? 18.829 -0.244 -20.158 1.00 83.88 87 PRO A O 1
ATOM 682 N N . VAL A 1 88 ? 19.449 -1.183 -22.078 1.00 73.50 88 VAL A N 1
ATOM 683 C CA . VAL A 1 88 ? 20.037 -2.349 -21.405 1.00 73.50 88 VAL A CA 1
ATOM 684 C C . VAL A 1 88 ? 21.174 -1.930 -20.466 1.00 73.50 88 VAL A C 1
ATOM 686 O O . VAL A 1 88 ? 22.215 -1.458 -20.933 1.00 73.50 88 VAL A O 1
ATOM 689 N N . GLY A 1 89 ? 21.033 -2.229 -19.173 1.00 66.62 89 GLY A N 1
ATOM 690 C CA . GLY A 1 89 ? 21.991 -1.852 -18.125 1.00 66.62 89 GLY A CA 1
ATOM 691 C C . GLY A 1 89 ? 21.693 -0.502 -17.471 1.00 66.62 89 GLY A C 1
ATOM 692 O O . GLY A 1 89 ? 22.491 -0.043 -16.660 1.00 66.62 89 GLY A O 1
ATOM 693 N N . TYR A 1 90 ? 20.567 0.125 -17.814 1.00 77.00 90 TYR A N 1
ATOM 694 C CA . TYR A 1 90 ? 20.056 1.292 -17.112 1.00 77.00 90 TYR A CA 1
ATOM 695 C C . TYR A 1 90 ? 19.593 0.881 -15.708 1.00 77.00 90 TYR A C 1
ATOM 697 O O . TYR A 1 90 ? 18.764 -0.017 -15.554 1.00 77.00 90 TYR A O 1
ATOM 705 N N . SER A 1 91 ? 20.199 1.481 -14.685 1.00 73.25 91 SER A N 1
ATOM 706 C CA . SER A 1 91 ? 19.955 1.146 -13.277 1.00 73.25 91 SER A CA 1
ATOM 707 C C . SER A 1 91 ? 18.906 2.033 -12.614 1.00 73.25 91 SER A C 1
ATOM 709 O O . SER A 1 91 ? 18.380 1.662 -11.568 1.00 73.25 91 SER A O 1
ATOM 711 N N . ASP A 1 92 ? 18.638 3.201 -13.194 1.00 82.88 92 ASP A N 1
ATOM 712 C CA . ASP A 1 92 ? 17.637 4.132 -12.691 1.00 82.88 92 ASP A CA 1
ATOM 713 C C . ASP A 1 92 ? 16.252 3.698 -13.181 1.00 82.88 92 ASP A C 1
ATOM 715 O O . ASP A 1 92 ? 15.991 3.650 -14.376 1.00 82.88 92 ASP A O 1
ATOM 719 N N . LEU A 1 93 ? 15.375 3.314 -12.261 1.00 90.06 93 LEU A N 1
ATOM 720 C CA . LEU A 1 93 ? 14.014 2.879 -12.574 1.00 90.06 93 LEU A CA 1
ATOM 721 C C . LEU A 1 93 ? 12.975 3.796 -11.923 1.00 90.06 93 LEU A C 1
ATOM 723 O O . LEU A 1 93 ? 11.838 3.374 -11.734 1.00 90.06 93 LEU A O 1
ATOM 727 N N . ARG A 1 94 ? 13.333 5.047 -11.607 1.00 89.94 94 ARG A N 1
ATOM 728 C CA . ARG A 1 94 ? 12.417 6.010 -10.972 1.00 89.94 94 ARG A CA 1
ATOM 729 C C . ARG A 1 94 ? 11.114 6.183 -11.750 1.00 89.94 94 ARG A C 1
ATOM 731 O O . ARG A 1 94 ? 10.058 6.064 -11.158 1.00 89.94 94 ARG A O 1
ATOM 738 N N . SER A 1 95 ? 11.162 6.295 -13.082 1.00 91.81 95 SER A N 1
ATOM 739 C CA . SER A 1 95 ? 9.954 6.289 -13.931 1.00 91.81 95 SER A CA 1
ATOM 740 C C . SER A 1 95 ? 9.030 5.090 -13.682 1.00 91.81 95 SER A C 1
ATOM 742 O O . SER A 1 95 ? 7.812 5.231 -13.686 1.00 91.81 95 SER A O 1
ATOM 744 N N . LEU A 1 96 ? 9.590 3.896 -13.452 1.00 95.56 96 LEU A N 1
ATOM 745 C CA . LEU A 1 96 ? 8.796 2.710 -13.126 1.00 95.56 96 LEU A CA 1
ATOM 746 C C . LEU A 1 96 ? 8.172 2.837 -11.738 1.00 95.56 96 LEU A C 1
ATOM 748 O O . LEU A 1 96 ? 6.990 2.530 -11.591 1.00 95.56 96 LEU A O 1
ATOM 752 N N . ASN A 1 97 ? 8.945 3.296 -10.752 1.00 95.50 97 ASN A N 1
ATOM 753 C CA . ASN A 1 97 ? 8.454 3.528 -9.397 1.00 95.50 97 ASN A CA 1
ATOM 754 C C . ASN A 1 97 ? 7.313 4.550 -9.412 1.00 95.50 97 ASN A C 1
ATOM 756 O O . ASN A 1 97 ? 6.225 4.230 -8.952 1.00 95.50 97 ASN A O 1
ATOM 760 N N . THR A 1 98 ? 7.514 5.712 -10.036 1.00 94.44 98 THR A N 1
ATOM 761 C CA . THR A 1 98 ? 6.521 6.787 -10.152 1.00 94.44 98 THR A CA 1
ATOM 762 C C . THR A 1 98 ? 5.198 6.295 -10.742 1.00 94.44 98 THR A C 1
ATOM 764 O O . THR A 1 98 ? 4.147 6.537 -10.156 1.00 94.44 98 THR A O 1
ATOM 767 N N . VAL A 1 99 ? 5.227 5.540 -11.849 1.00 97.38 99 VAL A N 1
ATOM 768 C CA . VAL A 1 99 ? 3.996 4.971 -12.426 1.00 97.38 99 VAL A CA 1
ATOM 769 C C . VAL A 1 99 ? 3.349 3.959 -11.478 1.00 97.38 99 VAL A C 1
ATOM 771 O O . VAL A 1 99 ? 2.129 3.933 -11.357 1.00 97.38 99 VAL A O 1
ATOM 774 N N . CYS A 1 100 ? 4.131 3.120 -10.792 1.00 98.12 100 CYS A N 1
ATOM 775 C CA . CYS A 1 100 ? 3.569 2.169 -9.831 1.00 98.12 100 CYS A CA 1
ATOM 776 C C . CYS A 1 100 ? 2.910 2.875 -8.640 1.00 98.12 100 CYS A C 1
ATOM 778 O O . CYS A 1 100 ? 1.833 2.454 -8.235 1.00 98.12 100 CYS A O 1
ATOM 780 N N . LEU A 1 101 ? 3.521 3.929 -8.094 1.00 96.75 101 LEU A N 1
ATOM 781 C CA . LEU A 1 101 ? 2.956 4.679 -6.968 1.00 96.75 101 LEU A CA 1
ATOM 782 C C . LEU A 1 101 ? 1.648 5.373 -7.367 1.00 96.75 101 LEU A C 1
ATOM 784 O O . LEU A 1 101 ? 0.646 5.203 -6.680 1.00 96.75 101 LEU A O 1
ATOM 788 N N . GLU A 1 102 ? 1.609 6.019 -8.536 1.00 96.06 102 GLU A N 1
ATOM 789 C CA . GLU A 1 102 ? 0.376 6.634 -9.048 1.00 96.06 102 GLU A CA 1
ATOM 790 C C . GLU A 1 102 ? -0.751 5.601 -9.225 1.00 96.06 102 GLU A C 1
ATOM 792 O O . GLU A 1 102 ? -1.896 5.839 -8.846 1.00 96.06 102 GLU A O 1
ATOM 797 N N . LEU A 1 103 ? -0.439 4.413 -9.752 1.00 97.88 103 LEU A N 1
ATOM 798 C CA . LEU A 1 103 ? -1.437 3.352 -9.901 1.00 97.88 103 LEU A CA 1
ATOM 799 C C . LEU A 1 103 ? -1.875 2.756 -8.557 1.00 97.88 103 LEU A C 1
ATOM 801 O O . LEU A 1 103 ? -3.038 2.377 -8.419 1.00 97.88 103 LEU A O 1
ATOM 805 N N . ALA A 1 104 ? -0.980 2.669 -7.571 1.00 97.81 104 ALA A N 1
ATOM 806 C CA . ALA A 1 104 ? -1.297 2.146 -6.244 1.00 97.81 104 ALA A CA 1
ATOM 807 C C . ALA A 1 104 ? -2.381 2.969 -5.535 1.00 97.81 104 ALA A C 1
ATOM 809 O O . ALA A 1 104 ? -3.206 2.403 -4.820 1.00 97.81 104 ALA A O 1
ATOM 810 N N . GLU A 1 105 ? -2.417 4.279 -5.775 1.00 96.25 105 GLU A N 1
ATOM 811 C CA . GLU A 1 105 ? -3.424 5.186 -5.221 1.00 96.25 105 GLU A CA 1
ATOM 812 C C . GLU A 1 105 ? -4.795 5.066 -5.903 1.00 96.25 105 GLU A C 1
ATOM 814 O O . GLU A 1 105 ? -5.819 5.372 -5.293 1.00 96.25 105 GLU A O 1
ATOM 819 N N . GLN A 1 106 ? -4.842 4.583 -7.148 1.00 96.69 106 GLN A N 1
ATOM 820 C CA . GLN A 1 106 ? -6.086 4.418 -7.912 1.00 96.69 106 GLN A CA 1
ATOM 821 C C . GLN A 1 106 ? -6.750 3.050 -7.698 1.00 96.69 106 GLN A C 1
ATOM 823 O O . GLN A 1 106 ? -7.966 2.915 -7.845 1.00 96.69 106 GLN A O 1
ATOM 828 N N . ILE A 1 107 ? -5.974 2.009 -7.384 1.00 98.12 107 ILE A N 1
ATOM 829 C CA . ILE A 1 107 ? -6.517 0.660 -7.184 1.00 98.12 107 ILE A CA 1
ATOM 830 C C . ILE A 1 107 ? -7.251 0.616 -5.834 1.00 98.12 107 ILE A C 1
ATOM 832 O O . ILE A 1 107 ? -6.624 0.890 -4.814 1.00 98.12 107 ILE A O 1
ATOM 836 N N . PRO A 1 108 ? -8.529 0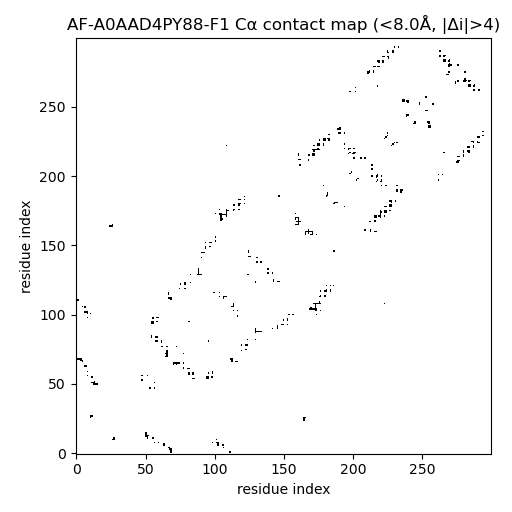.197 -5.766 1.00 97.88 108 PRO A N 1
ATOM 837 C CA . PRO A 1 108 ? -9.228 0.090 -4.487 1.00 97.88 108 PRO A CA 1
ATOM 838 C C . PRO A 1 108 ? -8.470 -0.799 -3.489 1.00 97.88 108 PRO A C 1
ATOM 840 O O . PRO A 1 108 ? -7.940 -1.848 -3.861 1.00 97.88 108 PRO A O 1
ATOM 843 N N . TYR A 1 109 ? -8.403 -0.383 -2.227 1.00 97.75 109 TYR A N 1
ATOM 844 C CA . TYR A 1 109 ? -7.590 -1.020 -1.183 1.00 97.75 109 TYR A CA 1
ATOM 845 C C . TYR A 1 109 ? -7.924 -2.498 -0.916 1.00 97.75 109 TYR A C 1
ATOM 847 O O . TYR A 1 109 ? -7.081 -3.233 -0.403 1.00 97.75 109 TYR A O 1
ATOM 855 N N . ASP A 1 110 ? -9.139 -2.936 -1.246 1.00 96.38 110 ASP A N 1
ATOM 856 C CA . ASP A 1 110 ? -9.632 -4.309 -1.107 1.00 96.38 110 ASP A CA 1
ATOM 857 C C . ASP A 1 110 ? -9.513 -5.130 -2.405 1.00 96.38 110 ASP A C 1
ATOM 859 O O . ASP A 1 110 ? -9.851 -6.319 -2.445 1.00 96.38 110 ASP A O 1
ATOM 863 N N . HIS A 1 111 ? -9.018 -4.513 -3.477 1.00 97.50 111 HIS A N 1
ATOM 864 C CA . HIS A 1 111 ? -8.918 -5.125 -4.786 1.00 97.50 111 HIS A CA 1
ATOM 865 C C . HIS A 1 111 ? -7.634 -5.968 -4.914 1.00 97.50 111 HIS A C 1
ATOM 867 O O . HIS A 1 111 ? -6.539 -5.497 -4.597 1.00 97.50 111 HIS A O 1
ATOM 873 N N . PRO A 1 112 ? -7.693 -7.194 -5.480 1.00 96.31 112 PRO A N 1
ATOM 874 C CA . PRO A 1 112 ? -6.535 -8.097 -5.561 1.00 96.31 112 PRO A CA 1
ATOM 875 C C . PRO A 1 112 ? -5.352 -7.545 -6.371 1.00 96.31 112 PRO A C 1
ATOM 877 O O . PRO A 1 112 ? -4.228 -8.042 -6.263 1.00 96.31 112 PRO A O 1
ATOM 880 N N . SER A 1 113 ? -5.581 -6.522 -7.194 1.00 98.19 113 SER A N 1
ATOM 881 C CA . SER A 1 113 ? -4.511 -5.881 -7.959 1.00 98.19 113 SER A CA 1
ATOM 882 C C . SER A 1 113 ? -3.537 -5.076 -7.108 1.00 98.19 113 SER A C 1
ATOM 884 O O . SER A 1 113 ? -2.432 -4.843 -7.589 1.00 98.19 113 SER A O 1
ATOM 886 N N . GLN A 1 114 ? -3.879 -4.737 -5.858 1.00 97.62 114 GLN A N 1
ATOM 887 C CA . GLN A 1 114 ? -2.924 -4.148 -4.916 1.00 97.62 114 GLN A CA 1
ATOM 888 C C . GLN A 1 114 ? -1.738 -5.091 -4.681 1.00 97.62 114 GLN A C 1
ATOM 890 O O . GLN A 1 114 ? -0.586 -4.771 -4.985 1.00 97.62 114 GLN A O 1
ATOM 895 N N . LEU A 1 115 ? -2.030 -6.331 -4.277 1.00 97.56 115 LEU A N 1
ATOM 896 C CA . LEU A 1 115 ? -1.016 -7.375 -4.126 1.00 97.56 115 LEU A CA 1
ATOM 897 C C . LEU A 1 115 ? -0.310 -7.695 -5.453 1.00 97.56 115 LEU A C 1
ATOM 899 O O . LEU A 1 115 ? 0.893 -7.971 -5.467 1.00 97.56 115 LEU A O 1
ATOM 903 N N . LYS A 1 116 ? -1.036 -7.656 -6.579 1.00 98.06 116 LYS A N 1
ATOM 904 C CA . LYS A 1 116 ? -0.466 -7.900 -7.916 1.00 98.06 116 LYS A CA 1
ATOM 905 C C . LYS A 1 116 ? 0.590 -6.851 -8.282 1.00 98.06 116 LYS A C 1
ATOM 907 O O . LYS A 1 116 ? 1.647 -7.220 -8.796 1.00 98.06 116 LYS A O 1
ATOM 912 N N . LEU A 1 117 ? 0.332 -5.578 -7.986 1.00 98.62 117 LEU A N 1
ATOM 913 C CA . LEU A 1 117 ? 1.265 -4.472 -8.197 1.00 98.62 117 LEU A CA 1
ATOM 914 C C . LEU A 1 117 ? 2.471 -4.555 -7.250 1.00 98.62 117 LEU A C 1
ATOM 916 O O . LEU A 1 117 ? 3.615 -4.459 -7.697 1.00 98.62 117 LEU A O 1
ATOM 920 N N . ALA A 1 118 ? 2.243 -4.834 -5.966 1.00 98.06 118 ALA A N 1
ATOM 921 C CA . ALA A 1 118 ? 3.324 -5.029 -4.998 1.00 98.06 118 ALA A CA 1
ATOM 922 C C . ALA A 1 118 ? 4.248 -6.200 -5.397 1.00 98.06 118 ALA A C 1
ATOM 924 O O . ALA A 1 118 ? 5.477 -6.085 -5.388 1.00 98.06 118 ALA A O 1
ATOM 925 N N . SER A 1 119 ? 3.661 -7.308 -5.863 1.00 97.75 119 SER A N 1
ATOM 926 C CA . SER A 1 119 ? 4.395 -8.472 -6.380 1.00 97.75 119 SER A CA 1
ATOM 927 C C . SER A 1 119 ? 5.192 -8.146 -7.645 1.00 97.75 119 SER A C 1
ATOM 929 O O . SER A 1 119 ? 6.292 -8.665 -7.839 1.00 97.75 119 SER A O 1
ATOM 931 N N . PHE A 1 120 ? 4.668 -7.276 -8.511 1.00 98.25 120 PHE A N 1
ATOM 932 C CA . PHE A 1 120 ? 5.389 -6.805 -9.690 1.00 98.25 120 PHE A CA 1
ATOM 933 C C . PHE A 1 120 ? 6.683 -6.075 -9.298 1.00 98.25 120 PHE A C 1
ATOM 935 O O . PHE A 1 120 ? 7.750 -6.444 -9.791 1.00 98.25 120 PHE A O 1
ATOM 942 N N . LEU A 1 121 ? 6.634 -5.127 -8.356 1.00 97.31 121 LEU A N 1
ATOM 943 C CA . LEU A 1 121 ? 7.831 -4.426 -7.861 1.00 97.31 121 LEU A CA 1
ATOM 944 C C . LEU A 1 121 ? 8.814 -5.364 -7.152 1.00 97.31 121 LEU A C 1
ATOM 946 O O . LEU A 1 121 ? 10.032 -5.267 -7.354 1.00 97.31 121 LEU A O 1
ATOM 950 N N . TRP A 1 122 ? 8.298 -6.326 -6.380 1.00 95.38 122 TRP A N 1
ATOM 951 C CA . TRP A 1 122 ? 9.117 -7.382 -5.783 1.00 9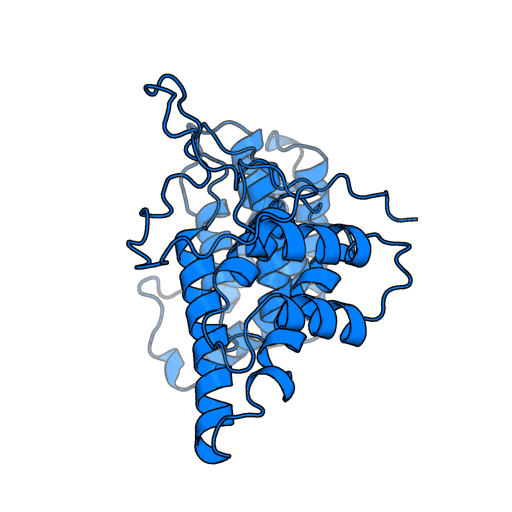5.38 122 TRP A CA 1
ATOM 952 C C . TRP A 1 122 ? 9.925 -8.133 -6.850 1.00 95.38 122 TRP A C 1
ATOM 954 O O . TRP A 1 122 ? 11.136 -8.325 -6.700 1.00 95.38 122 TRP A O 1
ATOM 964 N N . LEU A 1 123 ? 9.275 -8.515 -7.955 1.00 95.12 123 LEU A N 1
ATOM 965 C CA . LEU A 1 123 ? 9.909 -9.222 -9.065 1.00 95.12 123 LEU A CA 1
ATOM 966 C C . LEU A 1 123 ? 10.902 -8.334 -9.823 1.00 95.12 123 LEU A C 1
ATOM 968 O O . LEU A 1 123 ? 11.997 -8.809 -10.124 1.00 95.12 123 LEU A O 1
ATOM 972 N N . VAL A 1 124 ? 10.560 -7.074 -10.117 1.00 93.81 124 VAL A N 1
ATOM 973 C CA . VAL A 1 124 ? 11.429 -6.119 -10.839 1.00 93.81 124 VAL A CA 1
ATOM 974 C C . VAL A 1 124 ? 12.803 -6.022 -10.179 1.00 93.81 124 VAL A C 1
ATOM 976 O O . VAL A 1 124 ? 13.825 -6.228 -10.845 1.00 93.81 124 VAL A O 1
ATOM 979 N N . GLY A 1 125 ? 12.846 -5.786 -8.864 1.00 90.31 125 GLY A N 1
ATOM 980 C CA . GLY A 1 125 ? 14.112 -5.646 -8.143 1.00 90.31 125 GLY A CA 1
ATOM 981 C C . GLY A 1 125 ? 14.968 -6.918 -8.175 1.00 90.31 125 GLY A C 1
ATOM 982 O O . GLY A 1 125 ? 16.194 -6.834 -8.242 1.00 90.31 125 GLY A O 1
ATOM 983 N N . ARG A 1 126 ? 14.343 -8.098 -8.251 1.00 88.44 126 ARG A N 1
ATOM 984 C CA . ARG A 1 126 ? 15.017 -9.410 -8.240 1.00 88.44 126 ARG A CA 1
ATOM 985 C C . ARG A 1 126 ? 15.327 -9.980 -9.629 1.00 88.44 126 ARG A C 1
ATOM 987 O O . ARG A 1 126 ? 15.932 -11.049 -9.729 1.00 88.44 126 ARG A O 1
ATOM 994 N N . ARG A 1 127 ? 14.965 -9.303 -10.728 1.00 88.25 127 ARG A N 1
ATOM 995 C CA . ARG A 1 127 ? 15.267 -9.815 -12.076 1.00 88.25 127 ARG A CA 1
ATOM 996 C C . ARG A 1 127 ? 16.744 -9.723 -12.424 1.00 88.25 127 ARG A C 1
ATOM 998 O O . ARG A 1 127 ? 17.323 -8.645 -12.528 1.00 88.25 127 ARG A O 1
ATOM 1005 N N . SER A 1 128 ? 17.308 -10.871 -12.789 1.00 78.12 128 SER A N 1
ATOM 1006 C CA . SER A 1 128 ? 18.679 -10.985 -13.290 1.00 78.12 128 SER A CA 1
ATOM 1007 C C . SER A 1 128 ? 18.931 -10.154 -14.552 1.00 78.12 128 SER A C 1
ATOM 1009 O O . SER A 1 128 ? 20.024 -9.615 -14.692 1.00 78.12 128 SER A O 1
ATOM 1011 N N . LYS A 1 129 ? 17.932 -9.995 -15.438 1.00 77.56 129 LYS A N 1
ATOM 1012 C CA . LYS A 1 129 ? 18.031 -9.187 -16.672 1.00 77.56 129 LYS A CA 1
ATOM 1013 C C . LYS A 1 129 ? 18.422 -7.731 -16.383 1.00 77.56 129 LYS A C 1
ATOM 1015 O O . LYS A 1 129 ? 19.227 -7.170 -17.121 1.00 77.56 129 LYS A O 1
ATOM 1020 N N . ARG A 1 130 ? 17.930 -7.160 -15.277 1.00 79.62 130 ARG A N 1
ATOM 1021 C CA . ARG A 1 130 ? 18.245 -5.794 -14.822 1.00 79.62 130 ARG A CA 1
ATOM 1022 C C . ARG A 1 130 ? 19.730 -5.624 -14.504 1.00 79.62 130 ARG A C 1
ATOM 1024 O O . ARG A 1 130 ? 20.340 -4.618 -14.841 1.00 79.62 130 ARG A O 1
ATOM 1031 N N . VAL A 1 131 ? 20.323 -6.655 -13.911 1.00 76.00 131 VAL A N 1
ATOM 1032 C CA . VAL A 1 131 ? 21.712 -6.665 -13.436 1.00 76.00 131 VAL A CA 1
ATOM 1033 C C . VAL A 1 131 ? 22.624 -7.542 -14.303 1.00 76.00 131 VAL A C 1
ATOM 1035 O O . VAL A 1 131 ? 23.724 -7.904 -13.890 1.00 76.00 131 VAL A O 1
ATOM 1038 N N . ALA A 1 132 ? 22.188 -7.913 -15.513 1.00 77.44 132 ALA A N 1
ATOM 1039 C CA . ALA A 1 132 ? 22.880 -8.898 -16.348 1.00 77.44 132 ALA A CA 1
ATOM 1040 C C . ALA A 1 132 ? 24.269 -8.426 -16.802 1.00 77.44 132 ALA A C 1
ATOM 1042 O O . ALA A 1 132 ? 25.174 -9.243 -16.948 1.00 77.44 132 ALA A O 1
ATOM 1043 N N . LYS A 1 133 ? 24.433 -7.111 -16.991 1.00 76.81 133 LYS A N 1
ATOM 1044 C CA . LYS A 1 133 ? 25.698 -6.468 -17.380 1.00 76.81 133 LYS A CA 1
ATOM 1045 C C . LYS A 1 133 ? 26.617 -6.137 -16.201 1.00 76.81 133 LYS A C 1
ATOM 1047 O O . LYS A 1 133 ? 27.756 -5.744 -16.431 1.00 76.81 133 LYS A O 1
ATOM 1052 N N . LEU A 1 134 ? 26.132 -6.270 -14.967 1.00 75.81 134 LEU A N 1
ATOM 1053 C CA . LEU A 1 134 ? 26.905 -5.955 -13.770 1.00 75.81 134 LEU A CA 1
ATOM 1054 C C . LEU A 1 134 ? 27.804 -7.126 -13.378 1.00 75.81 134 LEU A C 1
ATOM 1056 O O . LEU A 1 134 ? 27.453 -8.300 -13.567 1.00 75.81 134 LEU A O 1
ATOM 1060 N N . GLN A 1 135 ? 28.958 -6.813 -12.790 1.00 78.19 135 GLN A N 1
ATOM 1061 C CA . GLN A 1 135 ? 29.833 -7.833 -12.219 1.00 78.19 135 GLN A CA 1
ATOM 1062 C C . GLN A 1 135 ? 29.098 -8.574 -11.096 1.00 78.19 135 GLN A C 1
ATOM 1064 O O . GLN A 1 135 ? 28.234 -8.013 -10.428 1.00 78.19 135 GLN A O 1
ATOM 1069 N N . SER A 1 136 ? 29.449 -9.839 -10.831 1.00 79.31 136 SER A N 1
ATOM 1070 C CA . SER A 1 136 ? 28.735 -10.653 -9.827 1.00 79.31 136 SER A CA 1
ATOM 1071 C C . SER A 1 136 ? 28.643 -9.986 -8.448 1.00 79.31 136 SER A C 1
ATOM 1073 O O . SER A 1 136 ? 27.626 -10.126 -7.778 1.00 79.31 136 SER A O 1
ATOM 1075 N N . LYS A 1 137 ? 29.679 -9.237 -8.048 1.00 83.38 137 LYS A N 1
ATOM 1076 C CA . LYS A 1 137 ? 29.737 -8.496 -6.778 1.00 83.38 137 LYS A CA 1
ATOM 1077 C C . LYS A 1 137 ? 28.844 -7.245 -6.736 1.00 83.38 137 LYS A C 1
ATOM 1079 O O . LYS A 1 137 ? 28.530 -6.764 -5.660 1.00 83.38 137 LYS A O 1
ATOM 1084 N N . GLU A 1 138 ? 28.437 -6.724 -7.892 1.00 81.88 138 GLU A N 1
ATOM 1085 C CA . GLU A 1 138 ? 27.632 -5.499 -8.033 1.00 81.88 138 GLU A CA 1
ATOM 1086 C C . GLU A 1 138 ? 26.126 -5.800 -8.100 1.00 81.88 138 GLU A C 1
ATOM 1088 O O . GLU A 1 138 ? 25.303 -4.910 -7.904 1.00 81.88 138 GLU A O 1
ATOM 1093 N N . LYS A 1 139 ? 25.741 -7.057 -8.361 1.00 81.62 139 LYS A N 1
ATOM 1094 C CA . LYS A 1 139 ? 24.330 -7.465 -8.468 1.00 81.62 139 LYS A CA 1
ATOM 1095 C C . LYS A 1 139 ? 23.540 -7.301 -7.158 1.00 81.62 139 LYS A C 1
ATOM 1097 O O . LYS A 1 139 ? 22.410 -6.814 -7.245 1.00 81.62 139 LYS A O 1
ATOM 1102 N N . PRO A 1 140 ? 24.082 -7.663 -5.974 1.00 83.56 140 PRO A N 1
ATOM 1103 C CA . PRO A 1 140 ? 23.402 -7.403 -4.704 1.00 83.56 140 PRO A CA 1
ATOM 1104 C C . PRO A 1 140 ? 23.207 -5.902 -4.471 1.00 83.56 140 PRO A C 1
ATOM 1106 O O . PRO A 1 140 ? 22.082 -5.468 -4.260 1.00 83.56 140 PRO A O 1
ATOM 1109 N N . ILE A 1 141 ? 24.261 -5.105 -4.685 1.00 84.81 141 ILE A N 1
ATOM 1110 C CA . ILE A 1 141 ? 24.239 -3.640 -4.534 1.00 84.81 141 ILE A CA 1
ATOM 1111 C C . ILE A 1 141 ? 23.181 -3.006 -5.445 1.00 84.81 141 ILE A C 1
ATOM 1113 O O . ILE A 1 141 ? 22.398 -2.171 -5.017 1.00 84.81 141 ILE A O 1
ATOM 1117 N N . ALA A 1 142 ? 23.086 -3.426 -6.707 1.00 83.94 142 ALA A N 1
ATOM 1118 C CA . ALA A 1 142 ? 22.056 -2.914 -7.611 1.00 83.94 142 ALA A CA 1
ATOM 1119 C C . ALA A 1 142 ? 20.629 -3.330 -7.209 1.00 83.94 142 ALA A C 1
ATOM 1121 O O . ALA A 1 142 ? 19.657 -2.673 -7.588 1.00 83.94 142 ALA A O 1
ATOM 1122 N N . THR A 1 143 ? 20.474 -4.438 -6.484 1.00 85.88 143 THR A N 1
ATOM 1123 C CA . THR A 1 143 ? 19.197 -4.863 -5.886 1.00 85.88 143 THR A CA 1
ATOM 1124 C C . THR A 1 143 ? 18.833 -3.990 -4.704 1.00 85.88 143 THR A C 1
ATOM 1126 O O . THR A 1 143 ? 17.737 -3.435 -4.698 1.00 85.88 143 THR A O 1
ATOM 1129 N N . GLU A 1 144 ? 19.773 -3.776 -3.794 1.00 86.38 144 GLU A N 1
ATOM 1130 C CA . GLU A 1 144 ? 19.619 -2.873 -2.654 1.00 86.38 144 GLU A CA 1
ATOM 1131 C C . GLU A 1 144 ? 19.313 -1.442 -3.110 1.00 86.38 144 GLU A C 1
ATOM 1133 O O . GLU A 1 144 ? 18.303 -0.886 -2.695 1.00 86.38 144 GLU A O 1
ATOM 1138 N N . ASN A 1 145 ? 20.072 -0.894 -4.066 1.00 88.50 145 ASN A N 1
ATOM 1139 C CA . ASN A 1 145 ? 19.854 0.458 -4.594 1.00 88.50 145 ASN A CA 1
ATOM 1140 C C . ASN A 1 145 ? 18.454 0.653 -5.194 1.00 88.50 145 ASN A C 1
ATOM 1142 O O . ASN A 1 145 ? 17.902 1.744 -5.118 1.00 88.50 145 ASN A O 1
ATOM 1146 N N . PHE A 1 146 ? 17.868 -0.378 -5.813 1.00 91.12 146 PHE A N 1
ATOM 1147 C CA . PHE A 1 146 ? 16.507 -0.265 -6.342 1.00 91.12 146 PHE A CA 1
ATOM 1148 C C . PHE A 1 146 ? 15.474 -0.153 -5.228 1.00 91.12 146 PHE A C 1
ATOM 1150 O O . PHE A 1 146 ? 14.610 0.714 -5.303 1.00 91.12 146 PHE A O 1
ATOM 1157 N N . TYR A 1 147 ? 15.575 -0.995 -4.198 1.00 92.25 147 TYR A N 1
ATOM 1158 C CA . TYR A 1 147 ? 14.660 -0.917 -3.063 1.00 92.25 147 TYR A CA 1
ATOM 1159 C C . TYR A 1 147 ? 14.896 0.341 -2.227 1.00 92.25 147 TYR A C 1
ATOM 1161 O O . TYR A 1 147 ? 13.930 0.923 -1.750 1.00 92.25 147 TYR A O 1
ATOM 1169 N N . GLN A 1 148 ? 16.138 0.820 -2.129 1.00 92.12 148 GLN A N 1
ATOM 1170 C CA . GLN A 1 148 ? 16.434 2.110 -1.518 1.00 92.12 148 GLN A CA 1
ATOM 1171 C C . GLN A 1 148 ? 15.751 3.255 -2.278 1.00 92.12 148 GLN A C 1
ATOM 1173 O O . GLN A 1 148 ? 15.002 4.008 -1.669 1.00 92.12 148 GLN A O 1
ATOM 1178 N N . HIS A 1 149 ? 15.932 3.354 -3.600 1.00 92.75 149 HIS A N 1
ATOM 1179 C CA . HIS A 1 149 ? 15.254 4.388 -4.388 1.00 92.75 149 HIS A CA 1
ATOM 1180 C C . HIS A 1 149 ? 13.728 4.261 -4.322 1.00 92.75 149 HIS A C 1
ATOM 1182 O O . HIS A 1 149 ? 13.046 5.269 -4.222 1.00 92.75 149 HIS A O 1
ATOM 1188 N N . LEU A 1 150 ? 13.181 3.040 -4.330 1.00 94.94 150 LEU A N 1
ATOM 1189 C CA . LEU A 1 150 ? 11.743 2.837 -4.148 1.00 94.94 150 LEU A CA 1
ATOM 1190 C C . LEU A 1 150 ? 11.268 3.343 -2.775 1.00 94.94 150 LEU A C 1
ATOM 1192 O O . LEU A 1 150 ? 10.201 3.937 -2.691 1.00 94.94 150 LEU A O 1
ATOM 1196 N N . SER A 1 151 ? 12.047 3.130 -1.711 1.00 94.19 151 SER A N 1
ATOM 1197 C CA . SER A 1 151 ? 11.739 3.639 -0.368 1.00 94.19 151 SER A CA 1
ATOM 1198 C C . SER A 1 151 ? 11.800 5.168 -0.292 1.00 94.19 151 SER A C 1
ATOM 1200 O O . SER A 1 151 ? 10.985 5.776 0.404 1.00 94.19 151 SER A O 1
ATOM 1202 N N . GLU A 1 152 ? 12.759 5.784 -0.985 1.00 93.56 152 GLU A N 1
ATOM 1203 C CA . GLU A 1 152 ? 12.863 7.241 -1.130 1.00 93.56 152 GLU A CA 1
ATOM 1204 C C . GLU A 1 152 ? 11.639 7.783 -1.886 1.00 93.56 152 GLU A C 1
ATOM 1206 O O . GLU A 1 152 ? 10.935 8.640 -1.359 1.00 93.56 152 GLU A O 1
ATOM 1211 N N . ASP A 1 153 ? 11.303 7.196 -3.040 1.00 93.69 153 ASP A N 1
ATOM 1212 C CA . ASP A 1 153 ? 10.135 7.584 -3.838 1.00 93.69 153 ASP A CA 1
ATOM 1213 C C . ASP A 1 153 ? 8.826 7.425 -3.039 1.00 93.69 153 ASP A C 1
ATOM 1215 O O . ASP A 1 153 ? 7.961 8.293 -3.097 1.00 93.69 153 ASP A O 1
ATOM 1219 N N . ILE A 1 154 ? 8.668 6.357 -2.247 1.00 94.19 154 ILE A N 1
ATOM 1220 C CA . ILE A 1 154 ? 7.502 6.184 -1.361 1.00 94.19 154 ILE A CA 1
ATOM 1221 C C . ILE A 1 154 ? 7.426 7.308 -0.327 1.00 94.19 154 ILE A C 1
ATOM 1223 O O . ILE A 1 154 ? 6.348 7.844 -0.089 1.00 94.19 154 ILE A O 1
ATOM 1227 N N . SER A 1 155 ? 8.557 7.656 0.289 1.00 90.75 155 SER A N 1
ATOM 1228 C CA . SER A 1 155 ? 8.613 8.691 1.327 1.00 90.75 155 SER A CA 1
ATOM 1229 C C . SER A 1 155 ? 8.282 10.076 0.769 1.00 90.75 155 SER A C 1
ATOM 1231 O O . SER A 1 155 ? 7.616 10.862 1.440 1.00 90.75 155 SER A O 1
ATOM 1233 N N . ASP A 1 156 ? 8.710 10.351 -0.463 1.00 89.06 156 ASP A N 1
ATOM 1234 C CA . ASP A 1 156 ? 8.459 11.614 -1.161 1.00 89.06 156 ASP A CA 1
ATOM 1235 C C . ASP A 1 156 ? 7.009 11.744 -1.667 1.00 89.06 156 ASP A C 1
ATOM 1237 O O . ASP A 1 156 ? 6.540 12.863 -1.877 1.00 89.06 156 ASP A O 1
ATOM 1241 N N . ASN A 1 157 ? 6.298 10.623 -1.849 1.00 85.69 157 ASN A N 1
ATOM 1242 C CA . ASN A 1 157 ? 4.930 10.568 -2.386 1.00 85.69 157 ASN A CA 1
ATOM 1243 C C . ASN A 1 157 ? 3.903 10.044 -1.363 1.00 85.69 157 ASN A C 1
ATOM 1245 O O . ASN A 1 157 ? 2.898 9.447 -1.739 1.00 85.69 157 ASN A O 1
ATOM 1249 N N . LEU A 1 158 ? 4.140 10.227 -0.061 1.00 85.44 158 LEU A N 1
ATOM 1250 C CA . LEU A 1 158 ? 3.143 9.864 0.948 1.00 85.44 158 LEU A CA 1
ATOM 1251 C C . LEU A 1 158 ? 1.889 10.725 0.771 1.00 85.44 158 LEU A C 1
ATOM 1253 O O . LEU A 1 158 ? 1.938 11.937 0.967 1.00 85.44 158 LEU A O 1
ATOM 1257 N N . ALA A 1 159 ? 0.772 10.081 0.435 1.00 84.00 159 ALA A N 1
ATOM 1258 C CA . ALA A 1 159 ? -0.527 10.734 0.393 1.00 84.00 159 ALA A CA 1
ATOM 1259 C C . ALA A 1 159 ? -0.961 11.197 1.795 1.00 84.00 159 ALA A C 1
ATOM 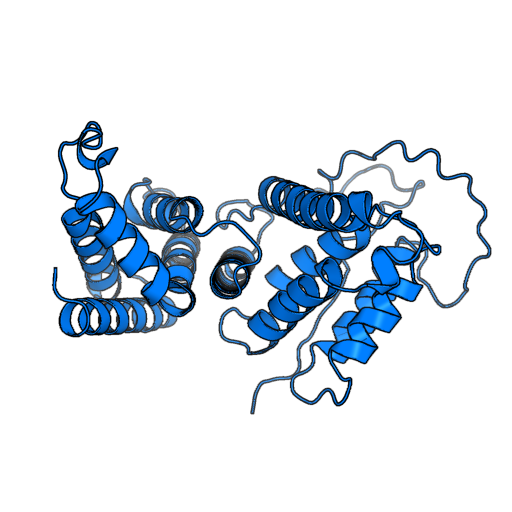1261 O O . ALA A 1 159 ? -0.753 10.487 2.785 1.00 84.00 159 ALA A O 1
ATOM 1262 N N . ASP A 1 160 ? -1.619 12.352 1.850 1.00 89.62 160 ASP A N 1
ATOM 1263 C CA . ASP A 1 160 ? -2.310 12.882 3.023 1.00 89.62 160 ASP A CA 1
ATOM 1264 C C . ASP A 1 160 ? -3.799 13.068 2.654 1.00 89.62 160 ASP A C 1
ATOM 1266 O O . ASP A 1 160 ? -4.095 13.765 1.680 1.00 89.62 160 ASP A O 1
ATOM 1270 N N . PRO A 1 161 ? -4.753 12.416 3.348 1.00 91.81 161 PRO A N 1
ATOM 1271 C CA . PRO A 1 161 ? -6.179 12.563 3.077 1.00 91.81 161 PRO A CA 1
ATOM 1272 C C . PRO A 1 161 ? -6.728 13.947 3.459 1.00 91.81 161 PRO A C 1
ATOM 1274 O O . PRO A 1 161 ? -7.855 14.253 3.075 1.00 91.81 161 PRO A O 1
ATOM 1277 N N . GLY A 1 162 ? -5.984 14.751 4.225 1.00 88.00 162 GLY A N 1
ATOM 1278 C CA . GLY A 1 162 ? -6.327 16.125 4.590 1.00 88.00 162 GLY A CA 1
ATOM 1279 C C . GLY A 1 162 ? -5.840 17.182 3.595 1.00 88.00 162 GLY A C 1
ATOM 1280 O O . GLY A 1 162 ? -6.225 18.344 3.721 1.00 88.00 162 GLY A O 1
ATOM 1281 N N . ASP A 1 163 ? -5.027 16.808 2.602 1.00 88.38 163 ASP A N 1
ATOM 1282 C CA . ASP A 1 163 ? -4.599 17.729 1.548 1.00 88.38 163 ASP A CA 1
ATOM 1283 C C . ASP A 1 163 ? -5.781 18.094 0.631 1.00 88.38 163 ASP A C 1
ATOM 1285 O O . ASP A 1 163 ? -6.427 17.218 0.059 1.00 88.38 163 ASP A O 1
ATOM 1289 N N . ASP A 1 164 ? -6.013 19.397 0.422 1.00 73.31 164 ASP A N 1
ATOM 1290 C CA . ASP A 1 164 ? -7.147 19.941 -0.354 1.00 73.31 164 ASP A CA 1
ATOM 1291 C C . ASP A 1 164 ? -7.284 19.361 -1.778 1.00 73.31 164 ASP A C 1
ATOM 1293 O O . ASP A 1 164 ? -8.381 19.319 -2.339 1.00 73.31 164 ASP A O 1
ATOM 1297 N N . ASP A 1 165 ? -6.168 18.936 -2.376 1.00 78.06 165 ASP A N 1
ATOM 1298 C CA . ASP A 1 165 ? -6.116 18.403 -3.739 1.00 78.06 165 ASP A CA 1
ATOM 1299 C C . ASP A 1 165 ? -6.261 16.869 -3.787 1.00 78.06 165 ASP A C 1
ATOM 1301 O O . ASP A 1 165 ? -6.348 16.306 -4.878 1.00 78.06 165 ASP A O 1
ATOM 1305 N N . THR A 1 166 ? -6.284 16.173 -2.647 1.00 81.50 166 THR A N 1
ATOM 1306 C CA . THR A 1 166 ? -6.205 14.708 -2.584 1.00 81.50 166 THR A CA 1
ATOM 1307 C C . THR A 1 166 ? -7.544 14.103 -2.184 1.00 81.50 166 THR A C 1
ATOM 1309 O O . THR A 1 166 ? -8.084 14.369 -1.116 1.00 81.50 166 THR A O 1
ATOM 1312 N N . GLU A 1 167 ? -8.086 13.212 -3.018 1.00 92.06 167 GLU A N 1
ATOM 1313 C CA . GLU A 1 167 ? -9.246 12.423 -2.606 1.00 92.06 167 GLU A CA 1
ATOM 1314 C C . GLU A 1 167 ? -8.855 11.483 -1.448 1.00 92.06 167 GLU A C 1
ATOM 1316 O O . GLU A 1 167 ? -7.939 10.673 -1.623 1.00 92.06 167 GLU A O 1
ATOM 1321 N N . PRO A 1 168 ? -9.567 11.488 -0.301 1.00 95.88 168 PRO A N 1
ATOM 1322 C CA . PRO A 1 168 ? -9.187 10.685 0.867 1.00 95.88 168 PRO A CA 1
ATOM 1323 C C . PRO A 1 168 ? -9.047 9.179 0.589 1.00 95.88 168 PRO A C 1
ATOM 1325 O O . PRO A 1 168 ? -8.289 8.479 1.256 1.00 95.88 168 PRO A O 1
ATOM 1328 N N . VAL A 1 169 ? -9.735 8.659 -0.434 1.00 96.38 169 VAL A N 1
ATOM 1329 C CA . VAL A 1 169 ? -9.622 7.252 -0.849 1.00 96.38 169 VAL A CA 1
ATOM 1330 C C . VAL A 1 169 ? -8.227 6.885 -1.368 1.00 96.38 169 VAL A C 1
ATOM 1332 O O . VAL A 1 169 ? -7.785 5.754 -1.152 1.00 96.38 169 VAL A O 1
ATOM 1335 N N . ARG A 1 170 ? -7.499 7.829 -1.986 1.00 95.75 170 ARG A N 1
ATOM 1336 C CA . ARG A 1 170 ? -6.130 7.607 -2.485 1.00 95.75 170 ARG A CA 1
ATOM 1337 C C . ARG A 1 170 ? -5.189 7.233 -1.346 1.00 95.75 170 ARG A C 1
ATOM 1339 O O . ARG A 1 170 ? -4.420 6.284 -1.481 1.00 95.75 170 ARG A O 1
ATOM 1346 N N . TYR A 1 171 ? -5.329 7.898 -0.197 1.00 96.94 171 TYR A N 1
ATOM 1347 C CA . TYR A 1 171 ? -4.587 7.559 1.016 1.00 96.94 171 TYR A CA 1
ATOM 1348 C C . TYR A 1 171 ? -4.834 6.109 1.450 1.00 96.94 171 TYR A C 1
ATOM 1350 O O . TYR A 1 171 ? -3.884 5.361 1.677 1.00 96.94 171 TYR A O 1
ATOM 1358 N N . ILE A 1 172 ? -6.097 5.679 1.518 1.00 98.25 172 ILE A N 1
ATOM 1359 C CA . ILE A 1 172 ? -6.464 4.324 1.965 1.00 98.25 172 ILE A CA 1
ATOM 1360 C C . ILE A 1 172 ? -5.874 3.267 1.021 1.00 98.25 172 ILE A C 1
ATOM 1362 O O . ILE A 1 172 ? -5.291 2.274 1.469 1.00 98.25 172 ILE A O 1
ATOM 1366 N N . ASN A 1 173 ? -5.999 3.501 -0.287 1.00 98.19 173 ASN A N 1
ATOM 1367 C CA . ASN A 1 173 ? -5.438 2.648 -1.332 1.00 98.19 173 ASN A CA 1
ATOM 1368 C C . ASN A 1 173 ? -3.915 2.533 -1.186 1.00 98.19 173 ASN A C 1
ATOM 1370 O O . ASN A 1 173 ? -3.372 1.425 -1.182 1.00 98.19 173 ASN A O 1
ATOM 1374 N N . PHE A 1 174 ? -3.239 3.658 -0.952 1.00 97.56 174 PHE A N 1
ATOM 1375 C CA . PHE A 1 174 ? -1.798 3.689 -0.742 1.00 97.56 174 PHE A CA 1
ATOM 1376 C C . PHE A 1 174 ? -1.361 2.938 0.523 1.00 97.56 174 PHE A C 1
ATOM 1378 O O . PHE A 1 174 ? -0.410 2.162 0.472 1.00 97.56 174 PHE A O 1
ATOM 1385 N N . GLN A 1 175 ? -2.069 3.082 1.649 1.00 98.19 175 GLN A N 1
ATOM 1386 C CA . GLN A 1 175 ? -1.746 2.331 2.872 1.00 98.19 175 GLN A CA 1
ATOM 1387 C C . GLN A 1 175 ? -1.881 0.811 2.671 1.00 98.19 175 GLN A C 1
ATOM 1389 O O . GLN A 1 175 ? -1.042 0.051 3.156 1.00 98.19 175 GLN A O 1
ATOM 1394 N N . SER A 1 176 ? -2.886 0.355 1.912 1.00 98.38 176 SER A N 1
ATOM 1395 C CA . SER A 1 176 ? -3.019 -1.064 1.534 1.00 98.38 176 SER A CA 1
ATOM 1396 C C . SER A 1 176 ? -1.836 -1.544 0.698 1.00 98.38 176 SER A C 1
ATOM 1398 O O . SER A 1 176 ? -1.229 -2.578 0.996 1.00 98.38 176 SER A O 1
ATOM 1400 N N . PHE A 1 177 ? -1.443 -0.756 -0.301 1.00 98.25 177 PHE A N 1
ATOM 1401 C CA . PHE A 1 177 ? -0.267 -1.039 -1.111 1.00 98.25 177 PHE A CA 1
ATOM 1402 C C . PHE A 1 177 ? 1.010 -1.162 -0.264 1.00 98.25 177 PHE A C 1
ATOM 1404 O O . PHE A 1 177 ? 1.731 -2.155 -0.391 1.00 98.25 177 PHE A O 1
ATOM 1411 N N . LEU A 1 178 ? 1.268 -0.210 0.641 1.00 97.69 178 LEU A N 1
ATOM 1412 C CA . LEU A 1 178 ? 2.430 -0.246 1.535 1.00 97.69 178 LEU A CA 1
ATOM 1413 C C . LEU A 1 178 ? 2.428 -1.483 2.436 1.00 97.69 178 LEU A C 1
ATOM 1415 O O . LEU A 1 178 ? 3.445 -2.177 2.530 1.00 97.69 178 LEU A O 1
ATOM 1419 N N . ALA A 1 179 ? 1.281 -1.813 3.034 1.00 98.00 179 ALA A N 1
ATOM 1420 C CA . ALA A 1 179 ? 1.143 -3.007 3.860 1.00 98.00 179 ALA A CA 1
ATOM 1421 C C . ALA A 1 179 ? 1.458 -4.288 3.062 1.00 98.00 179 ALA A C 1
ATOM 1423 O O . ALA A 1 179 ? 2.118 -5.195 3.576 1.00 98.00 179 ALA A O 1
ATOM 1424 N N . HIS A 1 180 ? 1.078 -4.350 1.781 1.00 98.12 180 HIS A N 1
ATOM 1425 C CA . HIS A 1 180 ? 1.465 -5.448 0.894 1.00 98.12 180 HIS A CA 1
ATOM 1426 C C . HIS A 1 180 ? 2.961 -5.467 0.556 1.00 98.12 180 HIS A C 1
ATOM 1428 O O . HIS A 1 180 ? 3.544 -6.553 0.519 1.00 98.12 180 HIS A O 1
ATOM 1434 N N . LEU A 1 181 ? 3.609 -4.317 0.327 1.00 97.00 181 LEU A N 1
ATOM 1435 C CA . LEU A 1 181 ? 5.060 -4.282 0.087 1.00 97.00 181 LEU A CA 1
ATOM 1436 C C . LEU A 1 181 ? 5.836 -4.823 1.296 1.00 97.00 181 LEU A C 1
ATOM 1438 O O . LEU A 1 181 ? 6.766 -5.622 1.130 1.00 97.00 181 LEU A O 1
ATOM 1442 N N . MET A 1 182 ? 5.418 -4.431 2.502 1.00 96.06 182 MET A N 1
ATOM 1443 C CA . MET A 1 182 ? 5.989 -4.918 3.759 1.00 96.06 182 MET A CA 1
ATOM 1444 C C . MET A 1 182 ? 5.717 -6.412 3.952 1.00 96.06 182 MET A C 1
ATOM 1446 O O . MET A 1 182 ? 6.646 -7.179 4.206 1.00 96.06 182 MET A O 1
ATOM 1450 N N . GLY A 1 183 ? 4.482 -6.865 3.719 1.00 95.62 183 GLY A N 1
ATOM 1451 C CA . GLY A 1 183 ? 4.111 -8.282 3.805 1.00 95.62 183 GLY A CA 1
ATOM 1452 C C . GLY A 1 183 ? 4.847 -9.194 2.814 1.00 95.62 183 GLY A C 1
ATOM 1453 O O . GLY A 1 183 ? 5.054 -10.372 3.097 1.00 95.62 183 GLY A O 1
ATOM 1454 N N . LEU A 1 184 ? 5.291 -8.663 1.672 1.00 95.62 184 LEU A N 1
ATOM 1455 C CA . LEU A 1 184 ? 6.120 -9.385 0.697 1.00 95.62 184 LEU A CA 1
ATOM 1456 C C . LEU A 1 184 ? 7.623 -9.374 1.033 1.00 95.62 184 LEU A C 1
ATOM 1458 O O . LEU A 1 184 ? 8.415 -9.995 0.313 1.00 95.62 184 LEU A O 1
ATOM 1462 N N . GLY A 1 185 ? 8.039 -8.658 2.081 1.00 93.06 185 GLY A N 1
ATOM 1463 C CA . GLY A 1 185 ? 9.445 -8.513 2.451 1.00 93.06 185 GLY A CA 1
ATOM 1464 C C . GLY A 1 185 ? 10.265 -7.797 1.374 1.00 93.06 185 GLY A C 1
ATOM 1465 O O . GLY A 1 185 ? 11.374 -8.232 1.038 1.00 93.06 185 GLY A O 1
ATOM 1466 N N . LEU A 1 186 ? 9.706 -6.745 0.756 1.00 93.06 186 LEU A N 1
ATOM 1467 C CA . LEU A 1 186 ? 10.522 -5.844 -0.070 1.0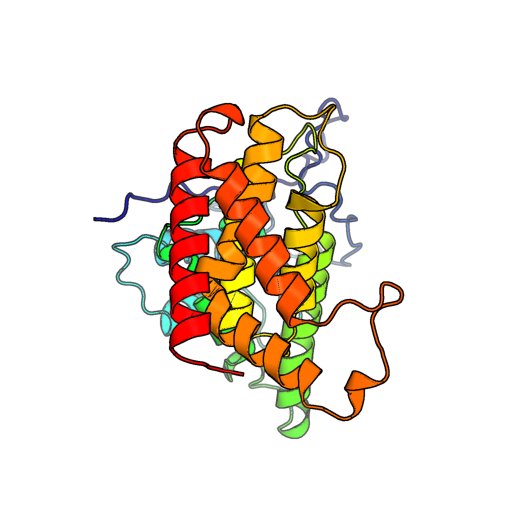0 93.06 186 LEU A CA 1
ATOM 1468 C C . LEU A 1 186 ? 11.523 -5.073 0.786 1.00 93.06 186 LEU A C 1
ATOM 1470 O O . LEU A 1 186 ? 12.664 -4.902 0.364 1.00 93.06 186 LEU A O 1
ATOM 1474 N N . PHE A 1 187 ? 11.082 -4.625 1.957 1.00 92.00 187 PHE A N 1
ATOM 1475 C CA . PHE A 1 187 ? 11.873 -3.842 2.894 1.00 92.00 187 PHE A CA 1
ATOM 1476 C C . PHE A 1 187 ? 12.238 -4.669 4.124 1.00 92.00 187 PHE A C 1
ATOM 1478 O O . PHE A 1 187 ? 11.784 -5.805 4.295 1.00 92.00 187 PHE A O 1
ATOM 1485 N N . HIS A 1 188 ? 13.101 -4.103 4.966 1.00 88.69 188 HIS A N 1
ATOM 1486 C CA . HIS A 1 188 ? 13.390 -4.693 6.262 1.00 88.69 188 HIS A CA 1
ATOM 1487 C C . HIS A 1 188 ? 12.104 -4.766 7.091 1.00 88.69 188 HIS A C 1
ATOM 1489 O O . HIS A 1 188 ? 11.291 -3.848 7.061 1.00 88.69 188 HIS A O 1
ATOM 1495 N N . ALA A 1 189 ? 11.913 -5.873 7.805 1.00 88.94 189 ALA A N 1
ATOM 1496 C CA . ALA A 1 189 ? 10.739 -6.043 8.641 1.00 88.94 189 ALA A CA 1
ATOM 1497 C C . ALA A 1 189 ? 10.837 -5.102 9.848 1.00 88.94 189 ALA A C 1
ATOM 1499 O O . ALA A 1 189 ? 11.662 -5.308 10.736 1.00 88.94 189 ALA A O 1
ATOM 1500 N N . ASP A 1 190 ? 9.994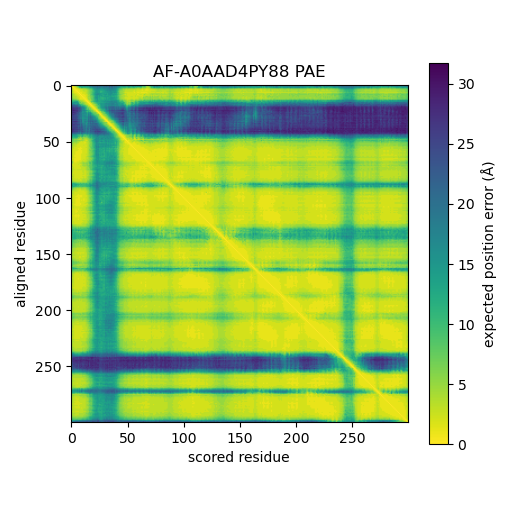 -4.077 9.879 1.00 90.31 190 ASP A N 1
ATOM 1501 C CA . ASP A 1 190 ? 9.869 -3.162 11.007 1.00 90.31 190 ASP A CA 1
ATOM 1502 C C . ASP A 1 190 ? 8.399 -2.793 11.272 1.00 90.31 190 ASP A C 1
ATOM 1504 O O . ASP A 1 190 ? 7.474 -3.318 10.641 1.00 90.31 190 ASP A O 1
ATOM 1508 N N . THR A 1 191 ? 8.190 -1.948 12.282 1.00 92.12 191 THR A N 1
ATOM 1509 C CA . THR A 1 191 ? 6.870 -1.472 12.713 1.00 92.12 191 THR A CA 1
ATOM 1510 C C . THR A 1 191 ? 6.629 -0.003 12.365 1.00 92.12 191 THR A C 1
ATOM 1512 O O . THR A 1 191 ? 5.570 0.520 12.701 1.00 92.12 191 THR A O 1
ATOM 1515 N N . HIS A 1 192 ? 7.580 0.683 11.721 1.00 92.25 192 HIS A N 1
ATOM 1516 C CA . HIS A 1 192 ? 7.608 2.145 11.649 1.00 92.25 192 HIS A CA 1
ATOM 1517 C C . HIS A 1 192 ? 6.393 2.719 10.913 1.00 92.25 192 HIS A C 1
ATOM 1519 O O . HIS A 1 192 ? 5.711 3.597 11.446 1.00 92.25 192 HIS A O 1
ATOM 1525 N N . ASP A 1 193 ? 6.097 2.216 9.714 1.00 93.81 193 ASP A N 1
ATOM 1526 C CA . ASP A 1 193 ? 5.002 2.746 8.897 1.00 93.81 193 ASP A CA 1
ATOM 1527 C C . ASP A 1 193 ? 3.623 2.388 9.459 1.00 93.81 193 ASP A C 1
ATOM 1529 O O . ASP A 1 193 ? 2.736 3.242 9.488 1.00 93.81 193 ASP A O 1
ATOM 1533 N N . ALA A 1 194 ? 3.467 1.171 9.992 1.00 96.38 194 ALA A N 1
ATOM 1534 C CA . ALA A 1 194 ? 2.247 0.761 10.680 1.00 96.38 194 ALA A CA 1
ATOM 1535 C C . ALA A 1 194 ? 2.000 1.612 11.933 1.00 96.38 194 ALA A C 1
ATOM 1537 O O . ALA A 1 194 ? 0.906 2.135 12.124 1.00 96.38 194 ALA A O 1
ATOM 1538 N N . GLU A 1 195 ? 3.024 1.814 12.768 1.00 95.12 195 GLU A N 1
ATOM 1539 C CA . GLU A 1 195 ? 2.934 2.691 13.935 1.00 95.12 195 GLU A CA 1
ATOM 1540 C C . GLU A 1 195 ? 2.629 4.132 13.531 1.00 95.12 195 GLU A C 1
ATOM 1542 O O . GLU A 1 195 ? 1.820 4.784 14.187 1.00 95.12 195 GLU A O 1
ATOM 1547 N N . ARG A 1 196 ? 3.246 4.643 12.457 1.00 94.81 196 ARG A N 1
ATOM 1548 C CA . ARG A 1 196 ? 2.926 5.974 11.935 1.00 94.81 196 ARG A CA 1
ATOM 1549 C C . ARG A 1 196 ? 1.450 6.057 11.565 1.00 94.81 196 ARG A C 1
ATOM 1551 O O . ARG A 1 196 ? 0.804 6.987 12.027 1.00 94.81 196 ARG A O 1
ATOM 1558 N N . ALA A 1 197 ? 0.914 5.103 10.807 1.00 97.44 197 ALA A N 1
ATOM 1559 C CA . ALA A 1 197 ? -0.501 5.096 10.435 1.00 97.44 197 ALA A CA 1
ATOM 1560 C C . ALA A 1 197 ? -1.426 5.064 11.668 1.00 97.44 197 ALA A C 1
ATOM 1562 O O . ALA A 1 197 ? -2.382 5.830 11.728 1.00 97.44 197 ALA A O 1
ATOM 1563 N N . MET A 1 198 ? -1.102 4.262 12.689 1.00 97.69 198 MET A N 1
ATOM 1564 C CA . MET A 1 198 ? -1.870 4.223 13.944 1.00 97.69 198 MET A CA 1
ATOM 1565 C C . MET A 1 198 ? -1.824 5.549 14.709 1.00 97.69 198 MET A C 1
ATOM 1567 O O . MET A 1 198 ? -2.853 6.006 15.201 1.00 97.69 198 MET A O 1
ATOM 1571 N N . ARG A 1 199 ? -0.650 6.190 14.801 1.00 95.56 199 ARG A N 1
ATOM 1572 C CA . ARG A 1 199 ? -0.516 7.507 15.446 1.00 95.56 199 ARG A CA 1
ATOM 1573 C C . ARG A 1 199 ? -1.293 8.579 14.694 1.00 95.56 199 ARG A C 1
ATOM 1575 O O . ARG A 1 199 ? -1.983 9.370 15.326 1.00 95.56 199 ARG A O 1
ATOM 1582 N N . LEU A 1 200 ? -1.176 8.588 13.365 1.00 95.62 200 LEU A N 1
ATOM 1583 C CA . LEU A 1 200 ? -1.911 9.516 12.510 1.00 95.62 200 LEU A CA 1
ATOM 1584 C C . LEU A 1 200 ? -3.418 9.341 12.665 1.00 95.62 200 LEU A C 1
ATOM 1586 O O . LEU A 1 200 ? -4.095 10.341 12.622 1.00 95.62 200 LEU A O 1
ATOM 1590 N N . ALA A 1 201 ? -3.929 8.126 12.884 1.00 97.25 201 ALA A N 1
ATOM 1591 C CA . ALA A 1 201 ? -5.367 7.895 13.021 1.00 97.25 201 ALA A CA 1
ATOM 1592 C C . ALA A 1 201 ? -5.934 8.107 14.432 1.00 97.25 201 ALA A C 1
ATOM 1594 O O . ALA A 1 201 ? -7.115 8.407 14.571 1.00 97.25 201 ALA A O 1
ATOM 1595 N N . PHE A 1 202 ? -5.143 7.872 15.485 1.00 96.25 202 PHE A N 1
ATOM 1596 C CA . PHE A 1 202 ? -5.677 7.773 16.852 1.00 96.25 202 PHE A CA 1
ATOM 1597 C C . PHE A 1 202 ? -5.029 8.699 17.877 1.00 96.25 202 PHE A C 1
ATOM 1599 O O . PHE A 1 202 ? -5.574 8.863 18.970 1.00 96.25 202 PHE A O 1
ATOM 1606 N N . GLU A 1 203 ? -3.857 9.254 17.571 1.00 93.06 203 GLU A N 1
ATOM 1607 C CA . GLU A 1 203 ? -3.106 10.117 18.489 1.00 93.06 203 GLU A CA 1
ATOM 1608 C C . GLU A 1 203 ? -3.065 11.576 18.023 1.00 93.06 203 GLU A C 1
ATOM 1610 O O . GLU A 1 203 ? -2.786 12.460 18.836 1.00 93.06 203 GLU A O 1
ATOM 1615 N N . GLN A 1 204 ? -3.340 11.843 16.744 1.00 92.38 204 GLN A N 1
ATOM 1616 C CA . GLN A 1 204 ? -3.503 13.200 16.233 1.00 92.38 204 GLN A CA 1
ATOM 1617 C C . GLN A 1 204 ? -4.907 13.743 16.509 1.00 92.38 204 GLN A C 1
ATOM 1619 O O . GLN A 1 204 ? -5.863 13.000 16.727 1.00 92.38 204 GLN A O 1
ATOM 1624 N N . ASP A 1 205 ? -5.000 15.070 16.566 1.00 91.88 205 ASP A N 1
ATOM 1625 C CA . ASP A 1 205 ? -6.265 15.763 16.763 1.00 91.88 205 ASP A CA 1
ATOM 1626 C C . ASP A 1 205 ? -6.936 16.008 15.409 1.00 91.88 205 ASP A C 1
ATOM 1628 O O . ASP A 1 205 ? -6.422 16.767 14.590 1.00 91.88 205 ASP A O 1
ATOM 1632 N N . HIS A 1 206 ? -8.089 15.370 15.205 1.00 91.94 206 HIS A N 1
ATOM 1633 C CA . HIS A 1 206 ? -8.912 15.487 13.998 1.00 91.94 206 HIS A CA 1
ATOM 1634 C C . HIS A 1 206 ? -10.186 16.311 14.240 1.00 91.94 206 HIS A C 1
ATOM 1636 O O . HIS A 1 206 ? -11.131 16.221 13.458 1.00 91.94 206 HIS A O 1
ATOM 1642 N N . ALA A 1 207 ? -10.267 17.085 15.331 1.00 89.94 207 ALA A N 1
ATOM 1643 C CA . ALA A 1 207 ? -11.482 17.826 15.685 1.00 89.94 207 ALA A CA 1
ATOM 1644 C C . ALA A 1 207 ? -11.938 18.823 14.602 1.00 89.94 207 ALA A C 1
ATOM 1646 O O . ALA A 1 207 ? -13.139 19.059 14.460 1.00 89.94 207 ALA A O 1
ATOM 1647 N N . ASP A 1 208 ? -10.992 19.377 13.841 1.00 92.12 208 ASP A N 1
ATOM 1648 C CA . ASP A 1 208 ? -11.251 20.335 12.761 1.00 92.12 208 ASP A CA 1
ATOM 1649 C C . ASP A 1 208 ? -11.405 19.668 11.377 1.00 92.12 208 ASP A C 1
ATOM 1651 O O . ASP A 1 208 ? -11.726 20.341 10.394 1.00 92.12 208 ASP A O 1
ATOM 1655 N N . GLU A 1 209 ? -11.198 18.352 11.275 1.00 93.56 209 GLU A N 1
ATOM 1656 C CA . GLU A 1 209 ? -11.307 17.611 10.019 1.00 93.56 209 GLU A CA 1
ATOM 1657 C C . GLU A 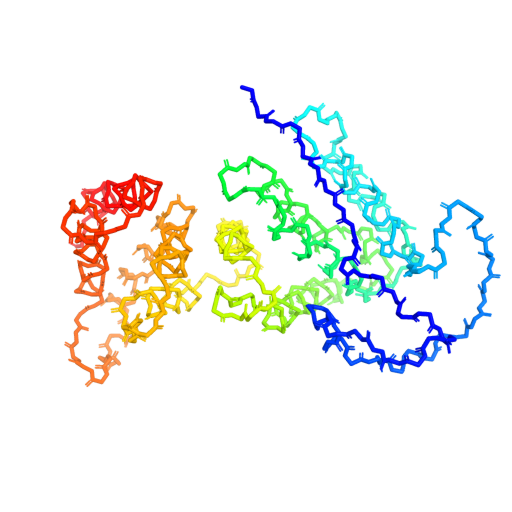1 209 ? -12.740 17.137 9.751 1.00 93.56 209 GLU A C 1
ATOM 1659 O O . GLU A 1 209 ? -13.553 16.905 10.650 1.00 93.56 209 GLU A O 1
ATOM 1664 N N . SER A 1 210 ? -13.072 16.944 8.472 1.00 94.56 210 SER A N 1
ATOM 1665 C CA . SER A 1 210 ? -14.337 16.297 8.125 1.00 94.56 210 SER A CA 1
ATOM 1666 C C . SER A 1 210 ? -14.323 14.820 8.532 1.00 94.56 210 SER A C 1
ATOM 1668 O O . SER A 1 210 ? -13.287 14.157 8.479 1.00 94.56 210 SER A O 1
ATOM 1670 N N . ILE A 1 211 ? -15.499 14.261 8.834 1.00 94.69 211 ILE A N 1
ATOM 1671 C CA . ILE A 1 211 ? -15.631 12.833 9.165 1.00 94.69 211 ILE A CA 1
ATOM 1672 C C . ILE A 1 211 ? -15.092 11.911 8.061 1.00 94.69 211 ILE A C 1
ATOM 1674 O O . ILE A 1 211 ? -14.610 10.827 8.353 1.00 94.69 211 ILE A O 1
ATOM 1678 N N . VAL A 1 212 ? -15.129 12.351 6.799 1.00 95.94 212 VAL A N 1
ATOM 1679 C CA . VAL A 1 212 ? -14.609 11.584 5.657 1.00 95.94 212 VAL A CA 1
ATOM 1680 C C . VAL A 1 212 ? -13.082 11.481 5.704 1.00 95.94 212 VAL A C 1
ATOM 1682 O O . VAL A 1 212 ? -12.537 10.425 5.391 1.00 95.94 212 VAL A O 1
ATOM 1685 N N . ILE A 1 213 ? -12.396 12.552 6.111 1.00 96.81 213 ILE A N 1
ATOM 1686 C CA . ILE A 1 213 ? -10.932 12.573 6.260 1.00 96.81 213 ILE A CA 1
ATOM 1687 C C . ILE A 1 213 ? -10.532 11.710 7.459 1.00 96.81 213 ILE A C 1
ATOM 1689 O O . ILE A 1 213 ? -9.687 10.827 7.329 1.00 96.81 213 ILE A O 1
ATOM 1693 N N . HIS A 1 214 ? -11.219 11.878 8.591 1.00 96.19 214 HIS A N 1
ATOM 1694 C CA . HIS A 1 214 ? -10.981 11.059 9.777 1.00 96.19 214 HIS A CA 1
ATOM 1695 C C . HIS A 1 214 ? -11.228 9.561 9.510 1.00 96.19 214 HIS A C 1
ATOM 1697 O O . HIS A 1 214 ? -10.405 8.718 9.869 1.00 96.19 214 HIS A O 1
ATOM 1703 N N . ASP A 1 215 ? -12.305 9.214 8.796 1.00 97.69 215 ASP A N 1
ATOM 1704 C CA . ASP A 1 215 ? -12.553 7.840 8.347 1.00 97.69 215 ASP A CA 1
ATOM 1705 C C . ASP A 1 215 ? -11.413 7.312 7.468 1.00 97.69 215 ASP A C 1
ATOM 1707 O O . ASP A 1 215 ? -11.043 6.145 7.595 1.00 97.69 215 ASP A O 1
ATOM 1711 N N . ALA A 1 216 ? -10.830 8.139 6.594 1.00 98.19 216 ALA A N 1
ATOM 1712 C CA . ALA A 1 216 ? -9.708 7.729 5.756 1.00 98.19 216 ALA A CA 1
ATOM 1713 C C . ALA A 1 216 ? -8.453 7.410 6.579 1.00 98.19 216 ALA A C 1
ATOM 1715 O O . ALA A 1 216 ? -7.806 6.396 6.302 1.00 98.19 216 ALA A O 1
ATOM 1716 N N . TRP A 1 217 ? -8.152 8.193 7.620 1.00 98.19 217 TRP A N 1
ATOM 1717 C CA . TRP A 1 217 ? -7.069 7.886 8.559 1.00 98.19 217 TRP A CA 1
ATOM 1718 C C . TRP A 1 217 ? -7.263 6.516 9.221 1.00 98.19 217 TRP A C 1
ATOM 1720 O O . TRP A 1 217 ? -6.372 5.661 9.159 1.00 98.19 217 TRP A O 1
ATOM 1730 N N . ILE A 1 218 ? -8.455 6.260 9.771 1.00 98.44 218 ILE A N 1
ATOM 1731 C CA . ILE A 1 218 ? -8.800 4.982 10.418 1.00 98.44 218 ILE A CA 1
ATOM 1732 C C . ILE A 1 218 ? -8.733 3.824 9.415 1.00 98.44 218 ILE A C 1
ATOM 1734 O O . ILE A 1 218 ? -8.159 2.771 9.706 1.00 98.44 218 ILE A O 1
ATOM 1738 N N . LEU A 1 219 ? -9.292 4.008 8.218 1.00 98.62 219 LEU A N 1
ATOM 1739 C CA . LEU A 1 219 ? -9.293 3.000 7.160 1.00 98.62 219 LEU A CA 1
ATOM 1740 C C . LEU A 1 219 ? -7.877 2.662 6.690 1.00 98.62 219 LEU A C 1
ATOM 1742 O O . LEU A 1 219 ? -7.588 1.484 6.472 1.00 98.62 219 LEU A O 1
ATOM 1746 N N . GLY A 1 220 ? -7.000 3.659 6.562 1.00 98.38 220 GLY A N 1
ATOM 1747 C CA . GLY A 1 220 ? -5.593 3.464 6.222 1.00 98.38 220 GLY A CA 1
ATOM 1748 C C . GLY A 1 220 ? -4.832 2.707 7.309 1.00 98.38 220 GLY A C 1
ATOM 1749 O O . GLY A 1 220 ? -4.155 1.722 7.011 1.00 98.38 220 GLY A O 1
ATOM 1750 N N . ALA A 1 221 ? -5.014 3.082 8.578 1.00 98.62 221 ALA A N 1
ATOM 1751 C CA . ALA A 1 221 ? -4.450 2.354 9.716 1.00 98.62 221 ALA A CA 1
ATOM 1752 C C . ALA A 1 221 ? -4.935 0.893 9.763 1.00 98.62 221 ALA A C 1
ATOM 1754 O O . ALA A 1 221 ? -4.144 -0.024 9.999 1.00 98.62 221 ALA A O 1
ATOM 1755 N N . ALA A 1 222 ? -6.213 0.648 9.463 1.00 98.75 222 ALA A N 1
ATOM 1756 C CA . ALA A 1 222 ? -6.768 -0.700 9.422 1.00 98.75 222 ALA A CA 1
ATOM 1757 C C . ALA A 1 222 ? -6.096 -1.586 8.359 1.00 98.75 222 ALA A C 1
ATOM 1759 O O . ALA A 1 222 ? -5.908 -2.779 8.609 1.00 98.75 222 ALA A O 1
ATOM 1760 N N . GLN A 1 223 ? -5.676 -1.037 7.210 1.00 98.56 223 GLN A N 1
ATOM 1761 C CA . GLN A 1 223 ? -5.014 -1.826 6.158 1.00 98.56 223 GLN A CA 1
ATOM 1762 C C . GLN A 1 223 ? -3.741 -2.521 6.660 1.00 98.56 223 GLN A C 1
ATOM 1764 O O . GLN A 1 223 ? -3.478 -3.668 6.293 1.00 98.56 223 GLN A O 1
ATOM 1769 N N . TRP A 1 224 ? -2.989 -1.882 7.559 1.00 98.56 224 T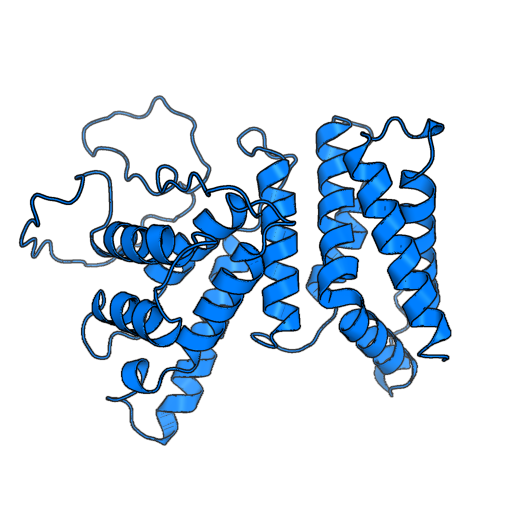RP A N 1
ATOM 1770 C CA . TRP A 1 224 ? -1.800 -2.478 8.170 1.00 98.56 224 TRP A CA 1
ATOM 1771 C C . TRP A 1 224 ? -2.123 -3.718 8.998 1.00 98.56 224 TRP A C 1
ATOM 1773 O O . TRP A 1 224 ? -1.393 -4.704 8.937 1.00 98.56 224 TRP A O 1
ATOM 1783 N N . ILE A 1 225 ? -3.242 -3.714 9.720 1.00 98.50 225 ILE A N 1
ATOM 1784 C CA . ILE A 1 225 ? -3.703 -4.885 10.474 1.00 98.50 225 ILE A CA 1
ATOM 1785 C C . ILE A 1 225 ? -4.207 -5.970 9.526 1.00 98.50 225 ILE A C 1
ATOM 1787 O O . ILE A 1 225 ? -3.853 -7.138 9.686 1.00 98.50 225 ILE A O 1
ATOM 1791 N N . LEU A 1 226 ? -5.002 -5.594 8.522 1.00 98.25 226 LEU A N 1
ATOM 1792 C CA . LEU A 1 226 ? -5.604 -6.548 7.593 1.00 98.25 226 LEU A CA 1
ATOM 1793 C C . LEU A 1 226 ? -4.560 -7.310 6.768 1.00 98.25 226 LEU A C 1
ATOM 1795 O O . LEU A 1 226 ? -4.712 -8.515 6.566 1.00 98.25 226 LEU A O 1
ATOM 1799 N N . TRP A 1 227 ? -3.511 -6.627 6.305 1.00 97.56 227 TRP A N 1
ATOM 1800 C CA . TRP A 1 227 ? -2.558 -7.196 5.345 1.00 97.56 227 TRP A CA 1
ATOM 1801 C C . TRP A 1 227 ? -1.187 -7.527 5.937 1.00 97.56 227 TRP A C 1
ATOM 1803 O O . TRP A 1 227 ? -0.526 -8.440 5.443 1.00 97.56 227 TRP A O 1
ATOM 1813 N N . TYR A 1 228 ? -0.770 -6.841 7.003 1.00 97.56 228 TYR A N 1
ATOM 1814 C CA . TYR A 1 228 ? 0.538 -7.025 7.647 1.00 97.56 228 TYR A CA 1
ATOM 1815 C C . TYR A 1 228 ? 0.434 -7.371 9.146 1.00 97.56 228 TYR A C 1
ATOM 1817 O O . TYR A 1 228 ? 1.448 -7.596 9.806 1.00 97.56 228 TYR A O 1
ATOM 1825 N N . GLY A 1 229 ? -0.782 -7.495 9.695 1.00 96.81 229 GLY A N 1
ATOM 1826 C CA . GLY A 1 229 ? -1.021 -7.594 11.138 1.00 96.81 229 GLY A CA 1
ATOM 1827 C C . GLY A 1 229 ? -0.320 -8.763 11.826 1.00 96.81 229 GLY A C 1
ATOM 1828 O O . GLY A 1 229 ? 0.150 -8.609 12.948 1.00 96.81 229 GLY A O 1
ATOM 1829 N N . GLN A 1 230 ? -0.192 -9.916 11.162 1.00 95.94 230 GLN A N 1
ATOM 1830 C CA . GLN A 1 230 ? 0.500 -11.070 11.740 1.00 95.94 230 GLN A CA 1
ATOM 1831 C C . GLN A 1 230 ? 1.993 -10.796 11.965 1.00 95.94 230 GLN A C 1
ATOM 1833 O O . GLN A 1 230 ? 2.511 -11.085 13.042 1.00 95.94 230 GLN A O 1
ATOM 1838 N N . GLU A 1 231 ? 2.690 -10.271 10.957 1.00 95.38 231 GLU A N 1
ATOM 1839 C CA . GLU A 1 231 ? 4.120 -9.968 11.072 1.00 95.38 231 GLU A CA 1
ATOM 1840 C C . GLU A 1 231 ? 4.344 -8.759 11.982 1.00 95.38 231 GLU A C 1
ATOM 1842 O O . GLU A 1 231 ? 5.226 -8.801 12.837 1.00 95.38 231 GLU A O 1
ATOM 1847 N N . LEU A 1 232 ? 3.474 -7.748 11.902 1.00 94.94 232 LEU A N 1
ATOM 1848 C CA . LEU A 1 232 ? 3.462 -6.624 12.836 1.00 94.94 232 LEU A CA 1
ATOM 1849 C C . LEU A 1 232 ? 3.359 -7.101 14.292 1.00 94.94 232 LEU A C 1
ATOM 1851 O O . LEU A 1 232 ? 4.172 -6.703 15.121 1.00 94.94 232 LEU A O 1
ATOM 1855 N N . PHE A 1 233 ? 2.418 -7.996 14.603 1.00 94.12 233 PHE A N 1
ATOM 1856 C CA . PHE A 1 233 ? 2.253 -8.520 15.959 1.00 94.12 233 PHE A CA 1
ATOM 1857 C C . PHE A 1 233 ? 3.489 -9.294 16.432 1.00 94.12 233 PHE A C 1
ATOM 1859 O O . PHE A 1 233 ? 3.971 -9.068 17.540 1.00 94.12 233 PHE A O 1
ATOM 1866 N N . LYS A 1 234 ? 4.077 -10.144 15.579 1.00 92.38 234 LYS A N 1
ATOM 1867 C CA . LYS A 1 234 ? 5.334 -10.846 15.902 1.00 92.38 234 LYS A CA 1
ATOM 1868 C C . LYS A 1 234 ? 6.484 -9.884 16.191 1.00 92.38 234 LYS A C 1
ATOM 1870 O O . LYS A 1 234 ? 7.244 -10.120 17.127 1.00 92.38 234 LYS A O 1
ATOM 1875 N N . LEU A 1 235 ? 6.622 -8.817 15.405 1.00 90.38 235 LEU A N 1
ATOM 1876 C CA . LEU A 1 235 ? 7.660 -7.804 15.611 1.00 90.38 235 LEU A CA 1
ATOM 1877 C C . LEU A 1 235 ? 7.469 -7.070 16.942 1.00 90.38 235 LEU A C 1
ATOM 1879 O O . LEU A 1 235 ? 8.443 -6.827 17.653 1.00 90.38 235 LEU A O 1
ATOM 1883 N N . LEU A 1 236 ? 6.223 -6.765 17.305 1.00 88.56 236 LEU A N 1
ATOM 1884 C CA . LEU A 1 236 ? 5.884 -6.160 18.592 1.00 88.56 236 LEU A CA 1
ATOM 1885 C C . LEU A 1 236 ? 6.247 -7.089 19.766 1.00 88.56 236 LEU A C 1
ATOM 1887 O O . LEU A 1 236 ? 6.897 -6.640 20.711 1.00 88.56 236 LEU A O 1
ATOM 1891 N N . LEU A 1 237 ? 5.932 -8.386 19.670 1.00 85.69 237 LEU A N 1
ATOM 1892 C CA . LEU A 1 237 ? 6.324 -9.391 20.671 1.00 85.69 237 LEU A CA 1
ATOM 1893 C C . LEU A 1 237 ? 7.843 -9.568 20.774 1.00 85.69 237 LEU A C 1
ATOM 1895 O O . LEU A 1 237 ? 8.383 -9.735 21.867 1.00 85.69 237 LEU A O 1
ATOM 1899 N N . TRP A 1 238 ? 8.553 -9.548 19.642 1.00 82.31 238 TRP A N 1
ATOM 1900 C CA . TRP A 1 238 ? 10.012 -9.660 19.643 1.00 82.31 238 TRP A CA 1
ATOM 1901 C C . TRP A 1 238 ? 10.642 -8.495 20.402 1.00 82.31 238 TRP A C 1
ATOM 1903 O O . TRP A 1 238 ? 11.500 -8.718 21.257 1.00 82.31 238 TRP A O 1
ATOM 1913 N N . LYS A 1 239 ? 10.224 -7.258 20.104 1.00 76.00 239 LYS A N 1
ATOM 1914 C CA . LYS A 1 239 ? 10.752 -6.056 20.765 1.00 76.00 239 LYS A CA 1
ATOM 1915 C C . LYS A 1 239 ? 10.565 -6.100 22.284 1.00 76.00 239 LYS A C 1
ATOM 1917 O O . LYS A 1 239 ? 11.420 -5.609 23.010 1.00 76.00 239 LYS A O 1
ATOM 1922 N N . GLU A 1 240 ? 9.487 -6.715 22.766 1.00 63.09 240 GLU A N 1
ATOM 1923 C CA . GLU A 1 240 ? 9.240 -6.885 24.201 1.00 63.09 240 GLU A CA 1
ATOM 1924 C C . GLU A 1 240 ? 10.178 -7.910 24.863 1.00 63.09 240 GLU A C 1
ATOM 1926 O O . GLU A 1 240 ? 10.564 -7.733 26.017 1.00 63.09 240 GLU A O 1
ATOM 1931 N N . ASN A 1 241 ? 10.590 -8.946 24.127 1.00 60.41 241 ASN A N 1
ATOM 1932 C CA . ASN A 1 241 ? 11.421 -10.043 24.635 1.00 60.41 241 ASN A CA 1
ATOM 1933 C C . ASN A 1 241 ? 12.939 -9.850 24.425 1.00 60.41 241 ASN A C 1
ATOM 1935 O O . ASN A 1 241 ? 13.733 -10.643 24.937 1.00 60.41 241 ASN A O 1
ATOM 1939 N N . GLY A 1 242 ? 13.360 -8.846 23.649 1.00 59.28 242 GLY A N 1
ATOM 1940 C CA . GLY A 1 242 ? 14.767 -8.570 23.333 1.00 59.28 242 GLY A CA 1
ATOM 1941 C C . GLY A 1 242 ? 15.489 -7.664 24.343 1.00 59.28 242 GLY A C 1
ATOM 1942 O O . GLY A 1 242 ? 14.868 -6.970 25.140 1.00 59.28 242 GLY A O 1
ATOM 1943 N N . GLU A 1 243 ? 16.827 -7.604 24.266 1.00 48.94 243 GLU A N 1
ATOM 1944 C CA . GLU A 1 243 ? 17.668 -6.679 25.058 1.00 48.94 243 GLU A CA 1
ATOM 1945 C C . GLU A 1 243 ? 17.398 -5.185 24.755 1.00 48.94 243 GLU A C 1
ATOM 1947 O O . GLU A 1 243 ? 17.800 -4.319 25.525 1.00 48.94 243 GLU A O 1
ATOM 1952 N N . GLU A 1 244 ? 16.658 -4.856 23.691 1.00 47.91 244 GLU A N 1
ATOM 1953 C CA . GLU A 1 244 ? 16.141 -3.499 23.429 1.00 47.91 244 GLU A CA 1
ATOM 1954 C C . GLU A 1 244 ? 14.942 -3.114 24.321 1.00 47.91 244 GLU A C 1
ATOM 1956 O O . GLU A 1 244 ? 14.530 -1.955 24.329 1.00 47.91 244 GLU A O 1
ATOM 1961 N N . ALA A 1 245 ? 14.444 -4.021 25.173 1.00 47.88 245 ALA A N 1
ATOM 1962 C CA . ALA A 1 245 ? 13.443 -3.730 26.209 1.00 47.88 245 ALA A CA 1
ATOM 1963 C C . ALA A 1 245 ? 13.893 -2.669 27.246 1.00 47.88 245 ALA A C 1
ATOM 1965 O O . ALA A 1 245 ? 13.105 -2.249 28.100 1.00 47.88 245 ALA A O 1
ATOM 1966 N N . PHE A 1 246 ? 15.152 -2.217 27.189 1.00 43.19 246 PHE A N 1
ATOM 1967 C CA . PHE A 1 246 ? 15.661 -1.104 27.994 1.00 43.19 246 PHE A CA 1
ATOM 1968 C C . PHE A 1 246 ? 15.274 0.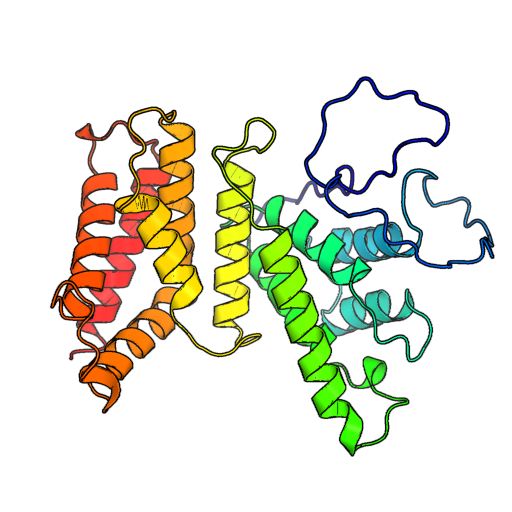279 27.460 1.00 43.19 246 PHE A C 1
ATOM 1970 O O . PHE A 1 246 ? 15.248 1.227 28.250 1.00 43.19 246 PHE A O 1
ATOM 1977 N N . GLU A 1 247 ? 14.877 0.406 26.193 1.00 44.91 247 GLU A N 1
ATOM 1978 C CA . GLU A 1 247 ? 14.139 1.581 25.736 1.00 44.91 247 GLU A CA 1
ATOM 1979 C C . GLU A 1 247 ? 12.650 1.335 25.955 1.00 44.91 247 GLU A C 1
ATOM 1981 O O . GLU A 1 247 ? 11.856 1.140 25.037 1.00 44.91 247 GLU A O 1
ATOM 1986 N N . LYS A 1 248 ? 12.240 1.405 27.228 1.00 48.31 248 LYS A N 1
ATOM 1987 C CA . LYS A 1 248 ? 10.889 1.888 27.502 1.00 48.31 248 LYS A CA 1
ATOM 1988 C C . LYS A 1 248 ? 10.735 3.165 26.684 1.00 48.31 248 LYS A C 1
ATOM 1990 O O . LYS A 1 248 ? 11.488 4.118 26.886 1.00 48.31 248 LYS A O 1
ATOM 1995 N N . ASP A 1 249 ? 9.760 3.173 25.782 1.00 47.19 249 ASP A N 1
ATOM 1996 C CA . ASP A 1 249 ? 9.142 4.395 25.287 1.00 47.19 249 ASP A CA 1
ATOM 1997 C C . ASP A 1 249 ? 9.105 5.414 26.445 1.00 47.19 249 ASP A C 1
ATOM 1999 O O . ASP A 1 249 ? 8.836 5.036 27.589 1.00 47.19 249 ASP A O 1
ATOM 2003 N N . LYS A 1 250 ? 9.397 6.694 26.187 1.00 48.62 250 LYS A N 1
ATOM 2004 C CA . LYS A 1 250 ? 9.378 7.769 27.198 1.00 48.62 250 LYS A CA 1
ATOM 2005 C C . LYS A 1 250 ? 8.085 7.802 28.045 1.00 48.62 250 LYS A C 1
ATOM 2007 O O . LYS A 1 250 ? 8.082 8.423 29.105 1.00 48.62 250 LYS A O 1
ATOM 2012 N N . THR A 1 251 ? 7.017 7.127 27.613 1.00 50.38 251 THR A N 1
ATOM 2013 C CA . THR A 1 251 ? 5.734 6.926 28.308 1.00 50.38 251 THR A CA 1
ATOM 2014 C C . THR A 1 251 ? 5.659 5.701 29.239 1.00 50.38 251 THR A C 1
ATOM 2016 O O . THR A 1 251 ? 4.700 5.572 29.998 1.00 50.38 251 THR A O 1
ATOM 2019 N N . GLY A 1 252 ? 6.638 4.791 29.232 1.00 45.75 252 GLY A N 1
ATOM 2020 C CA . GLY A 1 252 ? 6.683 3.606 30.102 1.00 45.75 252 GLY A CA 1
ATOM 2021 C C . GLY A 1 252 ? 5.642 2.521 29.788 1.00 45.75 252 GLY A C 1
ATOM 2022 O O . GLY A 1 252 ? 5.443 1.615 30.604 1.00 45.75 252 GLY A O 1
ATOM 2023 N N . SER A 1 253 ? 4.968 2.607 28.638 1.00 54.75 253 SER A N 1
ATOM 2024 C CA . SER A 1 253 ? 3.961 1.637 28.197 1.00 54.75 253 SER A CA 1
ATOM 2025 C C . SER A 1 253 ? 4.619 0.378 27.615 1.00 54.75 253 SER A C 1
ATOM 2027 O O . SER A 1 253 ? 5.564 0.482 26.836 1.00 54.75 253 SER A O 1
ATOM 2029 N N . THR A 1 254 ? 4.145 -0.815 27.995 1.00 65.56 254 THR A N 1
ATOM 2030 C CA . THR A 1 254 ? 4.572 -2.078 27.368 1.00 65.56 254 THR A CA 1
ATOM 2031 C C . THR A 1 254 ? 4.059 -2.126 25.931 1.00 65.56 254 THR A C 1
ATOM 2033 O O . THR A 1 254 ? 3.011 -1.564 25.620 1.00 65.56 254 THR A O 1
ATOM 2036 N N . ILE A 1 255 ? 4.787 -2.780 25.031 1.00 67.88 255 ILE A N 1
ATOM 2037 C CA . ILE A 1 255 ? 4.444 -2.804 23.604 1.00 67.88 255 ILE A CA 1
ATOM 2038 C C . ILE A 1 255 ? 3.067 -3.457 23.369 1.00 67.88 255 ILE A C 1
ATOM 2040 O O . ILE A 1 255 ? 2.298 -2.978 22.535 1.00 67.88 255 ILE A O 1
ATOM 2044 N N . LEU A 1 256 ? 2.677 -4.432 24.196 1.00 76.75 256 LEU A N 1
ATOM 2045 C CA . LEU A 1 256 ? 1.317 -4.988 24.203 1.00 76.75 256 LEU A CA 1
ATOM 2046 C C . LEU A 1 256 ? 0.232 -3.972 24.559 1.00 76.75 256 LEU A C 1
ATOM 2048 O O . LEU A 1 256 ? -0.836 -3.995 23.962 1.00 76.75 256 LEU A O 1
ATOM 2052 N N . LYS A 1 257 ? 0.513 -3.008 25.443 1.00 83.44 257 LYS A N 1
ATOM 2053 C CA . LYS A 1 257 ? -0.448 -1.931 25.722 1.00 83.44 257 LYS A CA 1
ATOM 2054 C C . LYS A 1 257 ? -0.681 -1.049 24.501 1.00 83.44 257 LYS A C 1
ATOM 2056 O O . LYS A 1 257 ? -1.765 -0.489 24.386 1.00 83.44 257 LYS A O 1
ATOM 2061 N N . LYS A 1 258 ? 0.301 -0.900 23.598 1.00 86.69 258 LYS A N 1
ATOM 2062 C CA . LYS A 1 258 ? 0.084 -0.178 22.331 1.00 86.69 258 LYS A CA 1
ATOM 2063 C C . LYS A 1 258 ? -0.863 -0.952 21.427 1.00 86.69 258 LYS A C 1
ATOM 2065 O O . LYS A 1 258 ? -1.815 -0.368 20.925 1.00 86.69 258 LYS A O 1
ATOM 2070 N N . TRP A 1 259 ? -0.640 -2.256 21.285 1.00 92.94 259 TRP A N 1
ATOM 2071 C CA . TRP A 1 259 ? -1.533 -3.130 20.529 1.00 92.94 259 TRP A CA 1
ATOM 2072 C C . TRP A 1 259 ? -2.970 -3.100 21.073 1.00 92.94 259 TRP A C 1
ATOM 2074 O O . TRP A 1 259 ? -3.904 -2.838 20.314 1.00 92.94 259 TRP A O 1
ATOM 2084 N N . ASP A 1 260 ? -3.137 -3.259 22.389 1.00 93.38 260 ASP A N 1
ATOM 2085 C CA . ASP A 1 260 ? -4.439 -3.179 23.063 1.00 93.38 260 ASP A CA 1
ATOM 2086 C C . ASP A 1 260 ? -5.087 -1.796 22.892 1.00 93.38 260 ASP A C 1
ATOM 2088 O O . ASP A 1 260 ? -6.289 -1.693 22.653 1.00 93.38 260 ASP A O 1
ATOM 2092 N N . SER A 1 261 ? -4.290 -0.725 22.971 1.00 94.69 261 SER A N 1
ATOM 2093 C CA . SER A 1 261 ? -4.751 0.650 22.752 1.00 94.69 261 SER A CA 1
ATOM 2094 C C . SER A 1 261 ? -5.281 0.845 21.331 1.00 94.69 261 SER A C 1
ATOM 2096 O O . SER A 1 261 ? -6.378 1.374 21.156 1.00 94.69 261 SER A O 1
ATOM 2098 N N . TRP A 1 262 ? -4.549 0.395 20.308 1.00 96.81 262 TRP A N 1
ATOM 2099 C CA . TRP A 1 262 ? -5.006 0.481 18.917 1.00 96.81 262 TRP A CA 1
ATOM 2100 C C . TRP A 1 262 ? -6.268 -0.342 18.686 1.00 96.81 262 TRP A C 1
ATOM 2102 O O . TRP A 1 262 ? -7.204 0.135 18.049 1.00 96.81 262 TRP A O 1
ATOM 2112 N N . LYS A 1 263 ? -6.335 -1.553 19.247 1.00 97.62 263 LYS A N 1
ATOM 2113 C CA . LYS A 1 263 ? -7.534 -2.389 19.175 1.00 97.62 263 LYS A CA 1
ATOM 2114 C C . LYS A 1 263 ? -8.741 -1.689 19.794 1.00 97.62 263 LYS A C 1
ATOM 2116 O O . LYS A 1 263 ? -9.782 -1.627 19.149 1.00 97.62 263 LYS A O 1
ATOM 2121 N N . GLY A 1 264 ? -8.588 -1.107 20.986 1.00 97.38 264 GLY A N 1
ATOM 2122 C CA . GLY A 1 264 ? -9.641 -0.330 21.642 1.00 97.38 264 GLY A CA 1
ATOM 2123 C C . GLY A 1 264 ? -10.109 0.857 20.795 1.00 97.38 264 GLY A C 1
ATOM 2124 O O . GLY A 1 264 ? -11.304 1.117 20.700 1.00 97.38 264 GLY A O 1
ATOM 2125 N N . LYS A 1 265 ? -9.191 1.529 20.092 1.00 97.56 265 LYS A N 1
ATOM 2126 C CA . LYS A 1 265 ? -9.531 2.625 19.172 1.00 97.56 265 LYS A CA 1
ATOM 2127 C C . LYS A 1 265 ? -10.297 2.160 17.934 1.00 97.56 265 LYS A C 1
ATOM 2129 O O . LYS A 1 265 ? -11.267 2.806 17.541 1.00 97.56 265 LYS A O 1
ATOM 2134 N N . PHE A 1 266 ? -9.941 1.013 17.359 1.00 98.19 266 PHE A N 1
ATOM 2135 C CA . PHE A 1 266 ? -10.766 0.412 16.311 1.00 98.19 266 PHE A CA 1
ATOM 2136 C C . PHE A 1 266 ? -12.140 -0.019 16.839 1.00 98.19 266 PHE A C 1
ATOM 2138 O O . PHE A 1 266 ? -13.130 0.175 16.139 1.00 98.19 266 PHE A O 1
ATOM 2145 N N . GLU A 1 267 ? -12.228 -0.565 18.057 1.00 97.62 267 GLU A N 1
ATOM 2146 C CA . GLU A 1 267 ? -13.502 -0.913 18.702 1.00 97.62 267 GLU A CA 1
ATOM 2147 C C . GLU A 1 267 ? -14.396 0.323 18.883 1.00 97.62 267 GLU A C 1
ATOM 2149 O O . GLU A 1 267 ? -15.573 0.272 18.519 1.00 97.62 267 GLU A O 1
ATOM 2154 N N . GLU A 1 268 ? -13.842 1.446 19.351 1.00 96.06 268 GLU A N 1
ATOM 2155 C CA . GLU A 1 268 ? -14.536 2.741 19.424 1.00 96.06 268 GLU A CA 1
ATOM 2156 C C . GLU A 1 268 ? -15.085 3.159 18.049 1.00 96.06 268 GLU A C 1
ATOM 2158 O O . GLU A 1 268 ? -16.267 3.501 17.937 1.00 96.06 268 GLU A O 1
ATOM 2163 N N . ALA A 1 269 ? -14.276 3.038 16.991 1.00 95.81 269 ALA A N 1
ATOM 2164 C CA . ALA A 1 269 ? -14.679 3.365 15.622 1.00 95.81 269 ALA A CA 1
ATOM 2165 C C . ALA A 1 269 ? -15.803 2.460 15.078 1.00 95.81 269 ALA A C 1
ATOM 2167 O O . ALA A 1 269 ? -16.503 2.845 14.144 1.00 95.81 269 ALA A O 1
ATOM 2168 N N . THR A 1 270 ? -16.037 1.274 15.657 1.00 95.00 270 THR A N 1
ATOM 2169 C CA . THR A 1 270 ? -17.182 0.424 15.272 1.00 95.00 270 THR A CA 1
ATOM 2170 C C . THR A 1 270 ? -18.528 0.918 15.811 1.00 95.00 270 THR A C 1
ATOM 2172 O O . THR A 1 270 ? -19.575 0.478 15.324 1.00 95.00 270 THR A O 1
ATOM 2175 N N . GLY A 1 271 ? -18.522 1.808 16.808 1.00 89.44 271 GLY A N 1
ATOM 2176 C CA . GLY A 1 271 ? -19.722 2.281 17.493 1.00 89.44 271 GLY A CA 1
ATOM 2177 C C . GLY A 1 271 ? -20.596 3.209 16.644 1.00 89.44 271 GLY A C 1
ATOM 2178 O O . GLY A 1 271 ? -20.113 4.015 15.854 1.00 89.44 271 GLY A O 1
ATOM 2179 N N . GLU A 1 272 ? -21.915 3.149 16.850 1.00 78.31 272 GLU A N 1
ATOM 2180 C CA . GLU A 1 272 ? -22.882 4.013 16.147 1.00 78.31 272 GLU A CA 1
ATOM 2181 C C . GLU A 1 272 ? -22.801 5.488 16.581 1.00 78.31 272 GLU A C 1
ATOM 2183 O O . GLU A 1 272 ? -23.212 6.380 15.843 1.00 78.31 272 GLU A O 1
ATOM 2188 N N . SER A 1 273 ? -22.248 5.767 17.765 1.00 75.25 273 SER A N 1
ATOM 2189 C CA . SER A 1 273 ? -22.138 7.118 18.326 1.00 75.25 273 SER A CA 1
ATOM 2190 C C . SER A 1 273 ? -21.018 7.967 17.720 1.00 75.25 273 SER A C 1
ATOM 2192 O O . SER A 1 273 ? -21.026 9.179 17.912 1.00 75.25 273 SER A O 1
ATOM 2194 N N . GLY A 1 274 ? -20.054 7.356 17.020 1.00 72.94 274 GLY A N 1
ATOM 2195 C CA . GLY A 1 274 ? -18.868 8.046 16.494 1.00 72.94 274 GLY A CA 1
ATOM 2196 C C . GLY A 1 274 ? -19.098 8.823 15.195 1.00 72.94 274 GLY A C 1
ATOM 2197 O O . GLY A 1 274 ? -18.216 9.545 14.752 1.00 72.94 274 GLY A O 1
ATOM 2198 N N . GLY A 1 275 ? -20.264 8.676 14.556 1.00 87.94 275 GLY A N 1
ATOM 2199 C CA . GLY A 1 275 ? -20.571 9.340 13.282 1.00 87.94 275 GLY A CA 1
ATOM 2200 C C . GLY A 1 275 ? -19.821 8.788 12.059 1.00 87.94 275 GLY A C 1
ATOM 2201 O O . GLY A 1 275 ? -20.106 9.225 10.948 1.00 87.94 275 GLY A O 1
ATOM 2202 N N . HIS A 1 276 ? -18.920 7.818 12.247 1.00 94.56 276 HIS A N 1
ATOM 2203 C CA . HIS A 1 276 ? -18.155 7.152 11.189 1.00 94.56 276 HIS A CA 1
ATOM 2204 C C . HIS A 1 276 ? -19.053 6.499 10.142 1.00 94.56 276 HIS A C 1
ATOM 2206 O O . HIS A 1 276 ? -20.101 5.938 10.476 1.00 94.56 276 HIS A O 1
ATOM 2212 N N . GLY A 1 277 ? -18.625 6.504 8.883 1.00 95.56 277 GLY A N 1
ATOM 2213 C CA . GLY A 1 277 ? -19.327 5.869 7.774 1.00 95.56 277 GLY A CA 1
ATOM 2214 C C . GLY A 1 277 ? -19.374 4.341 7.882 1.00 95.56 277 GLY A C 1
ATOM 2215 O O . GLY A 1 277 ? -18.527 3.707 8.510 1.00 95.56 277 GLY A O 1
ATOM 2216 N N . ASP A 1 278 ? -20.368 3.721 7.237 1.00 96.56 278 ASP A N 1
ATOM 2217 C CA . ASP A 1 278 ? -20.604 2.269 7.308 1.00 96.56 278 ASP A CA 1
ATOM 2218 C C . ASP A 1 278 ? -19.384 1.429 6.919 1.00 96.56 278 ASP A C 1
ATOM 2220 O O . ASP A 1 278 ? -19.173 0.355 7.482 1.00 96.56 278 ASP A O 1
ATOM 2224 N N . GLU A 1 279 ? -18.596 1.900 5.952 1.00 97.25 279 GLU A N 1
ATOM 2225 C CA . GLU A 1 279 ? -17.395 1.197 5.508 1.00 97.25 279 GLU A CA 1
ATOM 2226 C C . GLU A 1 279 ? -16.286 1.247 6.561 1.00 97.25 279 GLU A C 1
ATOM 2228 O O . GLU A 1 279 ? -15.744 0.202 6.919 1.00 97.25 279 GLU A O 1
ATOM 2233 N N . CYS A 1 280 ? -16.031 2.427 7.138 1.00 98.06 280 CYS A N 1
ATOM 2234 C CA . CYS A 1 280 ? -15.086 2.612 8.239 1.00 98.06 280 CYS A CA 1
ATOM 2235 C C . CYS A 1 280 ? -15.401 1.655 9.395 1.00 98.06 280 CYS A C 1
ATOM 2237 O O . CYS A 1 280 ? -14.551 0.854 9.790 1.00 98.06 280 CYS A O 1
ATOM 2239 N N . ARG A 1 281 ? -16.665 1.614 9.842 1.00 98.06 281 ARG A N 1
ATOM 2240 C CA . ARG A 1 281 ? -17.091 0.724 10.938 1.00 98.06 281 ARG A CA 1
ATOM 2241 C C . ARG A 1 281 ? -16.884 -0.758 10.605 1.00 98.06 281 ARG A C 1
ATOM 2243 O O . ARG A 1 281 ? -16.448 -1.530 11.461 1.00 98.06 281 ARG A O 1
ATOM 2250 N N . LYS A 1 282 ? -17.179 -1.183 9.369 1.00 97.94 282 LYS A N 1
ATOM 2251 C CA . LYS A 1 282 ? -16.995 -2.581 8.926 1.00 97.94 282 LYS A CA 1
ATOM 2252 C C . LYS A 1 282 ? -15.524 -2.978 8.864 1.00 97.94 282 LYS A C 1
ATOM 2254 O O . LYS A 1 282 ? -15.170 -4.066 9.319 1.00 97.94 282 LYS A O 1
ATOM 2259 N N . VAL A 1 283 ? -14.678 -2.128 8.294 1.00 98.56 283 VAL A N 1
ATOM 2260 C CA . VAL A 1 283 ? -13.242 -2.389 8.149 1.00 98.56 283 VAL A CA 1
ATOM 2261 C C . VAL A 1 283 ? -12.555 -2.362 9.515 1.00 98.56 283 VAL A C 1
ATOM 2263 O O . VAL A 1 283 ? -11.805 -3.289 9.820 1.00 98.56 283 VAL A O 1
ATOM 2266 N N . ALA A 1 284 ? -12.882 -1.393 10.376 1.00 98.50 284 ALA A N 1
ATOM 2267 C CA . ALA A 1 284 ? -12.405 -1.340 11.759 1.00 98.50 284 ALA A CA 1
ATOM 2268 C C . ALA A 1 284 ? -12.786 -2.612 12.530 1.00 98.50 284 ALA A C 1
ATOM 2270 O O . ALA A 1 284 ? -11.932 -3.242 13.152 1.00 98.50 284 ALA A O 1
ATOM 2271 N N . LYS A 1 285 ? -14.037 -3.077 12.401 1.00 98.50 285 LYS A N 1
ATOM 2272 C CA . LYS A 1 285 ? -14.475 -4.343 13.004 1.00 98.50 285 LYS A CA 1
ATOM 2273 C C . LYS A 1 285 ? -13.633 -5.533 12.537 1.00 98.50 285 LYS A C 1
ATOM 2275 O O . LYS A 1 285 ? -13.221 -6.347 13.359 1.00 98.50 285 LYS A O 1
ATOM 2280 N N . ARG A 1 286 ? -13.344 -5.635 11.235 1.00 98.50 286 ARG A N 1
ATOM 2281 C CA . ARG A 1 286 ? -12.478 -6.699 10.697 1.00 98.50 286 ARG A CA 1
ATOM 2282 C C . ARG A 1 286 ? -11.058 -6.616 11.260 1.00 98.50 286 ARG A C 1
ATOM 2284 O O . ARG A 1 286 ? -10.474 -7.657 11.554 1.00 98.50 286 ARG A O 1
ATOM 2291 N N . ALA A 1 287 ? -10.512 -5.410 11.426 1.00 98.69 287 ALA A N 1
ATOM 2292 C CA . ALA A 1 287 ? -9.211 -5.215 12.058 1.00 98.69 287 ALA A CA 1
ATOM 2293 C C . ALA A 1 287 ? -9.220 -5.740 13.505 1.00 98.69 287 ALA A C 1
ATOM 2295 O O . ALA A 1 287 ? -8.385 -6.577 13.839 1.00 98.69 287 ALA A O 1
ATOM 2296 N N . VAL A 1 288 ? -10.217 -5.367 14.320 1.00 98.50 288 VAL A N 1
ATOM 2297 C CA . VAL A 1 288 ? -10.391 -5.874 15.700 1.00 98.50 288 VAL A CA 1
ATOM 2298 C C . VAL A 1 288 ? -10.462 -7.401 15.740 1.00 98.50 288 VAL A C 1
ATOM 2300 O O . VAL A 1 288 ? -9.808 -8.035 16.570 1.00 98.50 288 VAL A O 1
ATOM 2303 N N . GLU A 1 289 ? -11.239 -8.007 14.839 1.00 98.44 289 GLU A N 1
ATOM 2304 C CA . GLU A 1 289 ? -11.382 -9.463 14.754 1.00 98.44 289 GLU A CA 1
ATOM 2305 C C . GLU A 1 289 ? -10.042 -10.149 14.460 1.00 98.44 289 GLU A C 1
ATOM 2307 O O . GLU A 1 289 ? -9.703 -11.132 15.124 1.00 98.44 289 GLU A O 1
ATOM 2312 N N . ILE A 1 290 ? -9.251 -9.619 13.519 1.00 98.19 290 ILE A N 1
ATOM 2313 C CA . ILE A 1 290 ? -7.900 -10.124 13.239 1.00 98.19 290 ILE A CA 1
ATOM 2314 C C . ILE A 1 290 ? -7.008 -9.960 14.465 1.00 98.19 290 ILE A C 1
ATOM 2316 O O . ILE A 1 290 ? -6.357 -10.926 14.860 1.00 98.19 290 ILE A O 1
ATOM 2320 N N . MET A 1 291 ? -7.010 -8.789 15.104 1.00 97.75 291 MET A N 1
ATOM 2321 C CA . MET A 1 291 ? -6.171 -8.543 16.278 1.00 97.75 291 MET A CA 1
ATOM 2322 C C . MET A 1 291 ? -6.468 -9.539 17.405 1.00 97.75 291 MET A C 1
ATOM 2324 O O . MET A 1 291 ? -5.556 -10.189 17.916 1.00 97.75 291 MET A O 1
ATOM 2328 N N . ALA A 1 292 ? -7.751 -9.764 17.702 1.00 96.56 292 ALA A N 1
ATOM 2329 C CA . ALA A 1 292 ? -8.196 -10.731 18.705 1.00 96.56 292 ALA A CA 1
ATOM 2330 C C . ALA A 1 292 ? -7.847 -12.189 18.352 1.00 96.56 292 ALA A C 1
ATOM 2332 O O . ALA A 1 292 ? -7.636 -13.018 19.242 1.00 96.56 292 ALA A O 1
ATOM 2333 N N . VAL A 1 293 ? -7.819 -12.538 17.061 1.00 97.25 293 VAL A N 1
ATOM 2334 C CA . VAL A 1 293 ? -7.357 -13.859 16.613 1.00 97.25 293 VAL A CA 1
ATOM 2335 C C . VAL A 1 293 ? -5.854 -13.998 16.839 1.00 97.25 293 VAL A C 1
ATOM 2337 O O . VAL A 1 293 ? -5.441 -15.014 17.395 1.00 97.25 293 VAL A O 1
ATOM 2340 N N . LEU A 1 294 ? -5.055 -12.996 16.459 1.00 95.50 294 LEU A N 1
ATOM 2341 C CA . LEU A 1 294 ? -3.595 -13.015 16.596 1.00 95.50 294 LEU A CA 1
ATOM 2342 C C . LEU A 1 294 ? -3.161 -13.146 18.064 1.00 95.50 294 LEU A C 1
ATOM 2344 O O . LEU A 1 294 ? -2.362 -14.029 18.368 1.00 95.50 294 LEU A O 1
ATOM 2348 N N . GLU A 1 295 ? -3.767 -12.377 18.972 1.00 92.62 295 GLU A N 1
ATOM 2349 C CA . GLU A 1 295 ? -3.547 -12.476 20.427 1.00 92.62 295 GLU A CA 1
ATOM 2350 C C . GLU A 1 295 ? -3.801 -13.891 20.968 1.00 92.62 295 GLU A C 1
ATOM 2352 O O . GLU A 1 295 ? -3.080 -14.388 21.831 1.00 92.62 295 GLU A O 1
ATOM 2357 N N . ARG A 1 296 ? -4.834 -14.570 20.455 1.00 91.69 296 ARG A N 1
ATOM 2358 C CA . ARG A 1 296 ? -5.207 -15.915 20.912 1.00 91.69 296 ARG A CA 1
ATOM 2359 C C . ARG A 1 296 ? -4.243 -16.989 20.420 1.00 91.69 296 ARG A C 1
ATOM 2361 O O . ARG A 1 296 ? -4.017 -17.968 21.128 1.00 91.69 296 ARG A O 1
ATOM 2368 N N . VAL A 1 297 ? -3.753 -16.863 19.186 1.00 92.25 297 VAL A N 1
ATOM 2369 C CA . VAL A 1 297 ? -2.917 -17.894 18.542 1.00 92.25 297 VAL A CA 1
ATOM 2370 C C . VAL A 1 297 ? -1.419 -17.688 18.773 1.00 92.25 297 VAL A C 1
ATOM 2372 O O . VAL A 1 297 ? -0.657 -18.636 18.596 1.00 92.25 297 VAL A O 1
ATOM 2375 N N . MET A 1 298 ? -0.997 -16.490 19.185 1.00 86.81 298 MET A N 1
ATOM 2376 C CA . MET A 1 298 ? 0.386 -16.147 19.532 1.00 86.81 298 MET A CA 1
ATOM 2377 C C . MET A 1 298 ? 0.449 -15.568 20.957 1.00 86.81 298 MET A C 1
ATOM 2379 O O . MET A 1 298 ? 0.661 -14.367 21.114 1.00 86.81 298 MET A O 1
ATOM 2383 N N . PRO A 1 299 ? 0.231 -16.393 21.999 1.00 70.62 299 PRO A N 1
ATOM 2384 C CA . PRO A 1 299 ? 0.283 -15.920 23.376 1.00 70.62 299 PRO A CA 1
ATOM 2385 C C . PRO A 1 299 ? 1.697 -15.452 23.746 1.00 70.62 299 PRO A C 1
ATOM 2387 O O . PRO A 1 299 ? 2.682 -16.091 23.367 1.00 70.62 299 PRO A O 1
ATOM 2390 N N . CYS A 1 300 ? 1.752 -14.340 24.479 1.00 62.06 300 CYS A N 1
ATOM 2391 C CA . CYS A 1 300 ? 2.953 -13.760 25.076 1.00 62.06 300 CYS A CA 1
ATOM 2392 C C . CYS A 1 300 ? 3.539 -14.658 26.170 1.00 62.06 300 CYS A C 1
ATOM 2394 O O . CYS A 1 300 ? 2.744 -15.206 26.973 1.00 62.06 300 CYS A O 1
#

Solvent-accessible surface area (backbone atoms only — not comparable to full-atom values): 17422 Å² total; per-residue (Å²): 131,79,71,83,73,92,79,78,66,74,73,64,52,52,79,60,96,82,63,82,86,85,74,92,75,58,94,54,66,75,59,66,81,71,84,67,87,68,73,88,76,74,79,77,62,87,90,56,66,87,43,44,56,73,59,40,54,54,42,42,57,52,46,58,55,45,51,32,78,84,41,84,63,50,71,71,55,52,45,52,56,49,57,64,69,46,64,92,65,58,80,83,54,61,56,59,48,54,48,50,54,59,45,35,32,69,41,56,57,88,40,73,42,40,54,52,52,35,51,46,56,52,47,54,52,69,39,61,78,60,41,62,81,47,56,82,84,45,38,61,55,57,30,50,52,44,50,50,52,47,52,51,52,50,66,77,62,66,70,52,37,80,42,95,89,41,62,28,63,33,28,24,8,36,34,26,30,51,19,37,33,53,60,68,56,67,52,82,92,72,54,66,69,55,50,48,34,44,40,64,43,71,71,52,88,58,87,90,52,55,67,67,36,52,35,25,34,45,45,20,31,30,27,28,45,71,59,25,32,70,62,45,50,52,52,47,53,46,48,63,75,39,88,64,50,76,66,54,51,98,82,67,62,55,60,65,56,52,55,53,49,53,40,51,53,28,53,53,46,46,40,85,88,66,74,57,52,77,63,40,21,53,50,24,44,52,27,37,54,49,51,58,49,50,54,69,77,58,70,133

Nearest PDB structures (foldseek):
  6rrk-assembly2_A  TM=4.442E-01  e=6.556E-01  Homo sapiens
  6kwx-assembly1_A  TM=3.327E-01  e=1.723E-01  Homo sapiens
  5qsz-assembly2_B  TM=4.437E-01  e=2.100E+00  Homo sapiens
  9dze-assembly1_S  TM=2.527E-01  e=7.993E+00  synthetic construct
  8w8b-assembly1_R  TM=1.438E-01  e=8.712E+00  Escherichia coli

Organism: NCBI:txid1131652

Secondary structure (DSSP, 8-state):
-PPPP----GGGPPPPTT--------TTTTS--------------TTS-TTS-HHHHHHHHHHHHHSSTT----HHHHHHHHHHTSPTT----HHHHHHHHHHHHHS-TTSTHHHHHHHHHHHHHH-TTTTTTS-TTHHHHHHHHHHHHHHHHHHHT---TTSTTS-HHHHHHHHHHHHHHHHTTSS---SHHHHHHHHHHHTS--TTS-HHHHHHHHHHHHHHHHHHHHHHHHHHHHHHHSGGGG---TT---HHHHHHHHHHHHHHHTSGGG---HHHHHHHHHHHHHHHHHHHHS--

Mean predicted aligned error: 7.89 Å

pLDDT: mean 85.18, std 17.85, range [31.69, 98.75]

Foldseek 3Di:
DFDWAPDDDVLQFAPDPPDDDDDPQCLPVVPPVPPPVDDPPDPDPVVDDPRHDQLLVQLLVLLSQQLTPPRPQDLVNSLVSSPVSDDQQDLDPVSNLVSLLSRLLRAQLPGCSLLVSLVSLVVNLVDCSNCVPPDPVCSVVSSVVSLVVSVVSCVVNQDQCQDPNDPLRSNLSNLSSVLSNQLVPSDDNDCVVLVVLLCQQPVDDCVVPDLNNSLSSLSSNLSNLVRVVLSNVVNLVVCQVDPVVVPCPPVNDRSVVVLVVSLVVLVVQLDPVPPHDPVSNVSSVVSNVSSVVSCVVDPD

InterPro domains:
  IPR022085 Oxopyrrolidines biosynthesis cluster protein G [PF12311] (99-266)
  IPR053204 Oxopyrrolidines Biosynthesis-associated Protein [PTHR38797] (63-295)

Sequence (300 aa):
MATHLDLNIDALKYPDPGEEKKSGSKLLSRVIPFKSSHSKTSTSDPSIPREYLLSDYKIFLILRDFLQPGSTIKPDDAVSSALEVFPVGYSDLRSLNTVCLELAEQIPYDHPSQLKLASFLWLVGRRSKRVAKLQSKEKPIATENFYQHLSEDISDNLADPGDDDTEPVRYINFQSFLAHLMGLGLFHADTHDAERAMRLAFEQDHADESIVIHDAWILGAAQWILWYGQELFKLLLWKENGEEAFEKDKTGSTILKKWDSWKGKFEEATGESGGHGDECRKVAKRAVEIMAVLERVMPC

Radius of gyration: 21.08 Å; Cα contacts (8 Å, |Δi|>4): 310; chains: 1; bounding box: 53×48×63 Å